Protein AF-0000000069111500 (afdb_homodimer)

Sequence (232 aa):
EAYQETMVQPDNDEEEDDAEKFRVPTDGDIFIAYSTTEGYRSYRHKAVGSIFIYNCASIFEKNYPSTHLEEMMIDVKAVTALDPRWQRTKDKKEIAQMPCSWSTLTKRFYFIAATLEAYQETMVQPDNDEEEDDAEKFRVPTDGDIFIAYSTTEGYRSYRHKAVGSIFIYNCASIFEKNYPSTHLEEMMIDVKAVTALDPRWQRTKDKKEIAQMPCSWSTLTKRFYFIAATL

Radius of gyration: 20.56 Å; Cα contacts (8 Å, |Δi|>4): 362; chains: 2; bounding box: 48×60×50 Å

Structure (mmCIF, N/CA/C/O backbone):
data_AF-0000000069111500-model_v1
#
loop_
_entity.id
_entity.type
_entity.pdbx_description
1 polymer 'Caspase family p10 domain-containing protein'
#
loop_
_atom_site.group_PDB
_atom_site.id
_atom_site.type_symbol
_atom_site.label_atom_id
_atom_site.label_alt_id
_atom_site.label_comp_id
_atom_site.label_asym_id
_atom_site.label_entity_id
_atom_site.label_seq_id
_atom_site.pdbx_PDB_ins_code
_atom_site.Cartn_x
_atom_site.Cartn_y
_atom_site.Cartn_z
_atom_site.occupancy
_atom_site.B_iso_or_equiv
_atom_site.auth_seq_id
_atom_site.auth_comp_id
_atom_site.auth_asym_id
_atom_site.auth_atom_id
_atom_site.pdbx_PDB_model_num
ATOM 1 N N . GLU A 1 1 ? -5.758 17.672 -22.109 1 19.77 1 GLU A N 1
ATOM 2 C CA . GLU A 1 1 ? -6.551 16.656 -21.422 1 19.77 1 GLU A CA 1
ATOM 3 C C . GLU A 1 1 ? -5.898 15.281 -21.531 1 19.77 1 GLU A C 1
ATOM 5 O O . GLU A 1 1 ? -5.742 14.75 -22.625 1 19.77 1 GLU A O 1
ATOM 10 N N . ALA A 1 2 ? -4.883 14.922 -20.781 1 23.16 2 ALA A N 1
ATOM 11 C CA . ALA A 1 2 ? -3.932 13.836 -21 1 23.16 2 ALA A CA 1
ATOM 12 C C . ALA A 1 2 ? -4.629 12.484 -20.953 1 23.16 2 ALA A C 1
ATOM 14 O O . ALA A 1 2 ? -5.246 12.125 -19.953 1 23.16 2 ALA A O 1
ATOM 15 N N . TYR A 1 3 ? -5.387 12.109 -22.031 1 22.3 3 TYR A N 1
ATOM 16 C CA . TYR A 1 3 ? -6.109 10.875 -22.281 1 22.3 3 TYR A CA 1
ATOM 17 C C . TYR A 1 3 ? -5.262 9.656 -21.922 1 22.3 3 TYR A C 1
ATOM 19 O O . TYR A 1 3 ? -4.168 9.477 -22.453 1 22.3 3 TYR A O 1
ATOM 27 N N . GLN A 1 4 ? -5.137 9.391 -20.656 1 25.09 4 GLN A N 1
ATOM 28 C CA . GLN A 1 4 ? -4.363 8.297 -20.078 1 25.09 4 GLN A CA 1
ATOM 29 C C . GLN A 1 4 ? -4.684 6.973 -20.766 1 25.09 4 GLN A C 1
ATOM 31 O O . GLN A 1 4 ? -5.832 6.52 -20.75 1 25.09 4 GLN A O 1
ATOM 36 N N . GLU A 1 5 ? -4.035 6.633 -21.953 1 26.86 5 GLU A N 1
ATOM 37 C CA . GLU A 1 5 ? -4.062 5.441 -22.797 1 26.86 5 GLU A CA 1
ATOM 38 C C . GLU A 1 5 ? -4.055 4.172 -21.953 1 26.86 5 GLU A C 1
ATOM 40 O O . GLU A 1 5 ? -3.207 4.012 -21.078 1 26.86 5 GLU A O 1
ATOM 45 N N . THR A 1 6 ? -5.141 3.658 -21.594 1 28.47 6 THR A N 1
ATOM 46 C CA . THR A 1 6 ? -5.445 2.32 -21.094 1 28.47 6 THR A CA 1
ATOM 47 C C . THR A 1 6 ? -4.66 1.265 -21.875 1 28.47 6 THR A C 1
ATOM 49 O O . THR A 1 6 ? -5.004 0.94 -23 1 28.47 6 THR A O 1
ATOM 52 N N . MET A 1 7 ? -3.277 1.339 -22 1 26.59 7 MET A N 1
ATOM 53 C CA . MET A 1 7 ? -2.525 0.452 -22.891 1 26.59 7 MET A CA 1
ATOM 54 C C . MET A 1 7 ? -2.793 -1.01 -22.547 1 26.59 7 MET A C 1
ATOM 56 O O . MET A 1 7 ? -2.293 -1.52 -21.547 1 26.59 7 MET A O 1
ATOM 60 N N . VAL A 1 8 ? -4.047 -1.443 -22.547 1 32.12 8 VAL A N 1
ATOM 61 C CA . VAL A 1 8 ? -4.203 -2.891 -22.656 1 32.12 8 VAL A CA 1
ATOM 62 C C . VAL A 1 8 ? -3.273 -3.434 -23.734 1 32.12 8 VAL A C 1
ATOM 64 O O . VAL A 1 8 ? -3.396 -3.07 -24.906 1 32.12 8 VAL A O 1
ATOM 67 N N . GLN A 1 9 ? -2.051 -3.502 -23.484 1 32.28 9 GLN A N 1
ATOM 68 C CA . GLN A 1 9 ? -1.265 -4.176 -24.5 1 32.28 9 GLN A CA 1
ATOM 69 C C . GLN A 1 9 ? -1.878 -5.523 -24.875 1 32.28 9 GLN A C 1
ATOM 71 O O . GLN A 1 9 ? -2.23 -6.312 -23.984 1 32.28 9 GLN A O 1
ATOM 76 N N . PRO A 1 10 ? -2.393 -5.652 -26 1 32.44 10 PRO A N 1
ATOM 77 C CA . PRO A 1 10 ? -2.844 -6.922 -26.578 1 32.44 10 PRO A CA 1
ATOM 78 C C . PRO A 1 10 ? -1.878 -8.07 -26.297 1 32.44 10 PRO A C 1
ATOM 80 O O . PRO A 1 10 ? -0.683 -7.844 -26.094 1 32.44 10 PRO A O 1
ATOM 83 N N . ASP A 1 11 ? -2.369 -9.188 -25.828 1 34.31 11 ASP A N 1
ATOM 84 C CA . ASP A 1 11 ? -1.734 -10.5 -25.688 1 34.31 11 ASP A CA 1
ATOM 85 C C . ASP A 1 11 ? -0.863 -10.828 -26.891 1 34.31 11 ASP A C 1
ATOM 87 O O . ASP A 1 11 ? -1.341 -11.414 -27.859 1 34.31 11 ASP A O 1
ATOM 91 N N . ASN A 1 12 ? -0.157 -9.867 -27.531 1 33.5 12 ASN A N 1
ATOM 92 C CA . ASN A 1 12 ? 0.625 -10.445 -28.609 1 33.5 12 ASN A CA 1
ATOM 93 C C . ASN A 1 12 ? 1.527 -11.57 -28.125 1 33.5 12 ASN A C 1
ATOM 95 O O . ASN A 1 12 ? 2.254 -11.406 -27.141 1 33.5 12 ASN A O 1
ATOM 99 N N . ASP A 1 13 ? 1.255 -12.906 -28.438 1 32.03 13 ASP A N 1
ATOM 100 C CA . ASP A 1 13 ? 1.931 -14.195 -28.438 1 32.03 13 ASP A CA 1
ATOM 101 C C . ASP A 1 13 ? 3.389 -14.055 -28.859 1 32.03 13 ASP A C 1
ATOM 103 O O . ASP A 1 13 ? 4.023 -15.039 -29.25 1 32.03 13 ASP A O 1
ATOM 107 N N . GLU A 1 14 ? 3.889 -12.922 -29.281 1 34.06 14 GLU A N 1
ATOM 108 C CA . GLU A 1 14 ? 5.215 -13.148 -29.844 1 34.06 14 GLU A CA 1
ATOM 109 C C . GLU A 1 14 ? 6.168 -13.742 -28.812 1 34.06 14 GLU A C 1
ATOM 111 O O . GLU A 1 14 ? 6.309 -13.203 -27.719 1 34.06 14 GLU A O 1
ATOM 116 N N . GLU A 1 15 ? 6.484 -15.055 -28.875 1 34.38 15 GLU A N 1
ATOM 117 C CA . GLU A 1 15 ? 7.469 -16 -28.375 1 34.38 15 GLU A CA 1
ATOM 118 C C . GLU A 1 15 ? 8.852 -15.375 -28.281 1 34.38 15 GLU A C 1
ATOM 120 O O . GLU A 1 15 ? 9.625 -15.414 -29.25 1 34.38 15 GLU A O 1
ATOM 125 N N . GLU A 1 16 ? 9.086 -14.141 -28.125 1 35.72 16 GLU A N 1
ATOM 126 C CA . GLU A 1 16 ? 10.516 -13.859 -28.141 1 35.72 16 GLU A CA 1
ATOM 127 C C . GLU A 1 16 ? 11.273 -14.773 -27.172 1 35.72 16 GLU A C 1
ATOM 129 O O . GLU A 1 16 ? 10.789 -15.055 -26.078 1 35.72 16 GLU A O 1
ATOM 134 N N . ASP A 1 17 ? 12.109 -15.672 -27.609 1 34.41 17 ASP A N 1
ATOM 135 C CA . ASP A 1 17 ? 13.133 -16.562 -27.078 1 34.41 17 ASP A CA 1
ATOM 136 C C . ASP A 1 17 ? 13.836 -15.938 -25.875 1 34.41 17 ASP A C 1
ATOM 138 O O . ASP A 1 17 ? 15.055 -15.758 -25.891 1 34.41 17 ASP A O 1
ATOM 142 N N . ASP A 1 18 ? 13.562 -14.805 -25.453 1 37.94 18 ASP A N 1
ATOM 143 C CA . ASP A 1 18 ? 14.469 -14.336 -24.406 1 37.94 18 ASP A CA 1
ATOM 144 C C . ASP A 1 18 ? 14.602 -15.367 -23.281 1 37.94 18 ASP A C 1
ATOM 146 O O . ASP A 1 18 ? 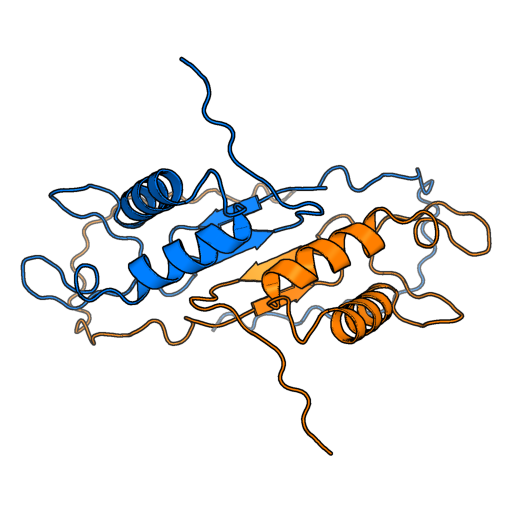13.609 -15.969 -22.875 1 37.94 18 ASP A O 1
ATOM 150 N N . ALA A 1 19 ? 15.719 -16.125 -23.203 1 35.28 19 ALA A N 1
ATOM 151 C CA . ALA A 1 19 ? 16.25 -16.969 -22.125 1 35.28 19 ALA A CA 1
ATOM 152 C C . ALA A 1 19 ? 15.664 -16.562 -20.781 1 35.28 19 ALA A C 1
ATOM 154 O O . ALA A 1 19 ? 15.82 -15.422 -20.328 1 35.28 19 ALA A O 1
ATOM 155 N N . GLU A 1 20 ? 14.594 -17.094 -20.328 1 38.66 20 GLU A N 1
ATOM 156 C CA . GLU A 1 20 ? 13.672 -17.125 -19.203 1 38.66 20 GLU A CA 1
ATOM 157 C C . GLU A 1 20 ? 14.422 -17.234 -17.875 1 38.66 20 GLU A C 1
ATOM 159 O O . GLU A 1 20 ? 14.68 -18.344 -17.391 1 38.66 20 GLU A O 1
ATOM 164 N N . LYS A 1 21 ? 15.711 -16.688 -17.781 1 38.69 21 LYS A N 1
ATOM 165 C CA . LYS A 1 21 ? 16.344 -16.781 -16.484 1 38.69 21 LYS A CA 1
ATOM 166 C C . LYS A 1 21 ? 15.344 -16.531 -15.359 1 38.69 21 LYS A C 1
ATOM 168 O O . LYS A 1 21 ? 14.414 -15.734 -15.516 1 38.69 21 LYS A O 1
ATOM 173 N N . PHE A 1 22 ? 15.133 -17.516 -14.578 1 43.91 22 PHE A N 1
ATOM 174 C CA . PHE A 1 22 ? 14.32 -17.562 -13.367 1 43.91 22 PHE A CA 1
ATOM 175 C C . PHE A 1 22 ? 14.43 -16.266 -12.594 1 43.91 22 PHE A C 1
ATOM 177 O O . PHE A 1 22 ? 15.484 -15.945 -12.031 1 43.91 22 PHE A O 1
ATOM 184 N N . ARG A 1 23 ? 14.266 -14.992 -13.102 1 52.69 23 ARG A N 1
ATOM 185 C CA . ARG A 1 23 ? 14.656 -13.789 -12.375 1 52.69 23 ARG A CA 1
ATOM 186 C C . ARG A 1 23 ? 13.617 -13.438 -11.312 1 52.69 23 ARG A C 1
ATOM 188 O O . ARG A 1 23 ? 12.438 -13.289 -11.609 1 52.69 23 ARG A O 1
ATOM 195 N N . VAL A 1 24 ? 13.797 -14.094 -10.086 1 53.91 24 VAL A N 1
ATOM 196 C CA . VAL A 1 24 ? 13.086 -13.414 -9.008 1 53.91 24 VAL A CA 1
ATOM 197 C C . VAL A 1 24 ? 13.078 -11.914 -9.266 1 53.91 24 VAL A C 1
ATOM 199 O O . VAL A 1 24 ? 14.102 -11.328 -9.617 1 53.91 24 VAL A O 1
ATOM 202 N N . PRO A 1 25 ? 11.875 -11.422 -9.555 1 60.78 25 PRO A N 1
ATOM 203 C CA . PRO A 1 25 ? 11.891 -9.984 -9.812 1 60.78 25 PRO A CA 1
ATOM 204 C C . PRO A 1 25 ? 12.812 -9.227 -8.859 1 60.78 25 PRO A C 1
ATOM 206 O O . PRO A 1 25 ? 12.734 -9.406 -7.641 1 60.78 25 PRO A O 1
ATOM 209 N N . THR A 1 26 ? 14.047 -8.828 -9.211 1 59.16 26 THR A N 1
ATOM 210 C CA . THR A 1 26 ? 14.984 -7.992 -8.469 1 59.16 26 THR A CA 1
ATOM 211 C C . THR A 1 26 ? 14.281 -6.762 -7.906 1 59.16 26 THR A C 1
ATOM 213 O O . THR A 1 26 ? 14.75 -6.16 -6.938 1 59.16 26 THR A O 1
ATOM 216 N N . ASP A 1 27 ? 13.195 -6.492 -8.539 1 65.75 27 ASP A N 1
ATOM 217 C CA . ASP A 1 27 ? 12.453 -5.332 -8.07 1 65.75 27 ASP A CA 1
ATOM 218 C C . ASP A 1 27 ? 11.383 -5.738 -7.062 1 65.75 27 ASP A C 1
ATOM 220 O O . ASP A 1 27 ? 10.328 -5.105 -6.98 1 65.75 27 ASP A O 1
ATOM 224 N N . GLY A 1 28 ? 11.859 -6.816 -6.379 1 74.25 28 GLY A N 1
ATOM 225 C CA . GLY A 1 28 ? 11.047 -7.273 -5.266 1 74.25 28 GLY A CA 1
ATOM 226 C C . GLY A 1 28 ? 11.25 -6.457 -4.004 1 74.25 28 GLY A C 1
ATOM 227 O O . GLY A 1 28 ? 12.234 -5.727 -3.883 1 74.25 28 GLY A O 1
ATOM 228 N N . ASP A 1 29 ? 10.203 -5.961 -3.324 1 92.5 29 ASP A N 1
ATOM 229 C CA . ASP A 1 29 ? 10.133 -5.355 -1.998 1 92.5 29 ASP A CA 1
ATOM 230 C C . ASP A 1 29 ? 10.547 -3.887 -2.041 1 92.5 29 ASP A C 1
ATOM 232 O O . ASP A 1 29 ? 11.422 -3.461 -1.283 1 92.5 29 ASP A O 1
ATOM 236 N N . ILE A 1 30 ? 10.133 -3.158 -2.943 1 95.44 30 ILE A N 1
ATOM 237 C CA . ILE A 1 30 ? 10.281 -1.713 -3.074 1 95.44 30 ILE A CA 1
ATOM 238 C C . ILE A 1 30 ? 9.031 -1.018 -2.545 1 95.44 30 ILE A C 1
ATOM 240 O O . ILE A 1 30 ? 7.91 -1.459 -2.809 1 95.44 30 ILE A O 1
ATOM 244 N N . PHE A 1 31 ? 9.32 -0.045 -1.76 1 97.06 31 PHE A N 1
ATOM 245 C CA . PHE A 1 31 ? 8.25 0.843 -1.308 1 97.06 31 PHE A CA 1
ATOM 246 C C . PHE A 1 31 ? 8.609 2.299 -1.575 1 97.06 31 PHE A C 1
ATOM 248 O O . PHE A 1 31 ? 9.656 2.781 -1.124 1 97.06 31 PHE A O 1
ATOM 255 N N . ILE A 1 32 ? 7.77 3.014 -2.391 1 97.56 32 ILE A N 1
ATOM 256 C CA . ILE A 1 32 ? 7.969 4.422 -2.711 1 97.56 32 ILE A CA 1
ATOM 257 C C . ILE A 1 32 ? 6.801 5.246 -2.178 1 97.56 32 ILE A C 1
ATOM 259 O O . ILE A 1 32 ? 5.637 4.918 -2.428 1 97.56 32 ILE A O 1
ATOM 263 N N . ALA A 1 33 ? 7.129 6.199 -1.406 1 98.31 33 ALA A N 1
ATOM 264 C CA . ALA A 1 33 ? 6.113 7.125 -0.913 1 98.31 33 ALA A CA 1
ATOM 265 C C . ALA A 1 33 ? 6.281 8.508 -1.535 1 98.31 33 ALA A C 1
ATOM 267 O O . ALA A 1 33 ? 7.398 9.023 -1.618 1 98.31 33 ALA A O 1
ATOM 268 N N . TYR A 1 34 ? 5.18 9.109 -1.992 1 96.75 34 TYR A N 1
ATOM 269 C CA . TYR A 1 34 ? 5.133 10.469 -2.51 1 96.75 34 TYR A CA 1
ATOM 270 C C . TYR A 1 34 ? 4.383 11.391 -1.558 1 96.75 34 TYR A C 1
ATOM 272 O O . TYR A 1 34 ? 3.348 11.016 -1.002 1 96.75 34 TYR A O 1
ATOM 280 N N . SER A 1 35 ? 4.957 12.508 -1.488 1 97.5 35 SER A N 1
ATOM 281 C CA . SER A 1 35 ? 4.359 13.453 -0.549 1 97.5 35 SER A CA 1
ATOM 282 C C . SER A 1 35 ? 2.965 13.875 -0.999 1 97.5 35 SER A C 1
ATOM 284 O O . SER A 1 35 ? 2.152 14.32 -0.185 1 97.5 35 SER A O 1
ATOM 286 N N . THR A 1 36 ? 2.766 13.852 -2.312 1 95.56 36 THR A N 1
ATOM 287 C CA . THR A 1 36 ? 1.425 14.125 -2.814 1 95.56 36 THR A CA 1
ATOM 288 C C . THR A 1 36 ? 1.211 13.453 -4.172 1 95.56 36 THR A C 1
ATOM 290 O O . THR A 1 36 ? 2.174 13.102 -4.855 1 95.56 36 THR A O 1
ATOM 293 N N . THR A 1 37 ? -0.054 13.242 -4.453 1 93.56 37 THR A N 1
ATOM 294 C CA . THR A 1 37 ? -0.434 12.711 -5.754 1 93.56 37 THR A CA 1
ATOM 295 C C . THR A 1 37 ? -0.648 13.836 -6.762 1 93.56 37 THR A C 1
ATOM 297 O O . THR A 1 37 ? -0.723 15.008 -6.383 1 93.56 37 THR A O 1
ATOM 300 N N . GLU A 1 38 ? -0.615 13.477 -8.062 1 88.62 38 GLU A N 1
ATOM 301 C CA . GLU A 1 38 ? -0.855 14.453 -9.109 1 88.62 38 GLU A CA 1
ATOM 302 C C . GLU A 1 38 ? -2.143 15.234 -8.859 1 88.62 38 GLU A C 1
ATOM 304 O O . GLU A 1 38 ? -3.154 14.656 -8.453 1 88.62 38 GLU A O 1
ATOM 309 N N . GLY A 1 39 ? -2.174 16.5 -9.109 1 87.38 39 GLY A N 1
ATOM 310 C CA . GLY A 1 39 ? -3.346 17.344 -8.914 1 87.38 39 GLY A CA 1
ATOM 311 C C . GLY A 1 39 ? -3.35 18.062 -7.586 1 87.38 39 GLY A C 1
ATOM 312 O O . GLY A 1 39 ? -4.184 18.953 -7.352 1 87.38 39 GLY A O 1
ATOM 313 N N . TYR A 1 40 ? -2.445 17.672 -6.742 1 90.44 40 TYR A N 1
ATOM 314 C CA . TYR A 1 40 ? -2.311 18.312 -5.438 1 90.44 40 TYR A CA 1
ATOM 315 C C . TYR A 1 4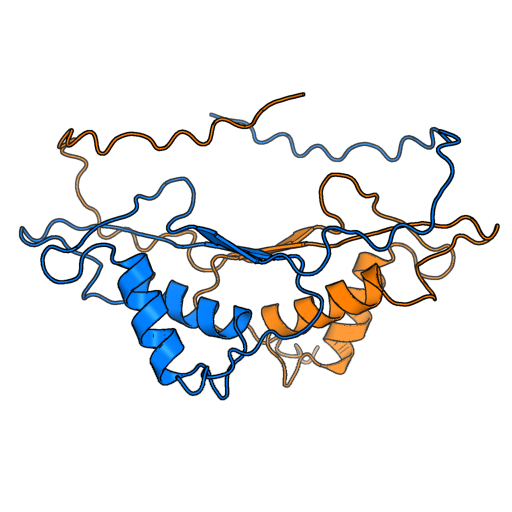0 ? -0.901 18.859 -5.242 1 90.44 40 TYR A C 1
ATOM 317 O O . TYR A 1 40 ? -0.023 18.641 -6.082 1 90.44 40 TYR A O 1
ATOM 325 N N . ARG A 1 41 ? -0.76 19.594 -4.16 1 90.19 41 ARG A N 1
ATOM 326 C CA . ARG A 1 41 ? 0.539 20.172 -3.838 1 90.19 41 ARG A CA 1
ATOM 327 C C . ARG A 1 41 ? 1.061 19.641 -2.508 1 90.19 41 ARG A C 1
ATOM 329 O O . ARG A 1 41 ? 0.277 19.25 -1.64 1 90.19 41 ARG A O 1
ATOM 336 N N . SER A 1 42 ? 2.385 19.594 -2.514 1 93.75 42 SER A N 1
ATOM 337 C CA . SER A 1 42 ? 3.041 19.359 -1.233 1 93.75 42 SER A CA 1
ATOM 338 C C . SER A 1 42 ? 3.275 20.656 -0.474 1 93.75 42 SER A C 1
ATOM 340 O O . SER A 1 42 ? 3.648 21.672 -1.068 1 93.75 42 SER A O 1
ATOM 342 N N . TYR A 1 43 ? 3.092 20.641 0.826 1 93.69 43 TYR A N 1
ATOM 343 C CA . TYR A 1 43 ? 3.166 21.891 1.592 1 93.69 43 TYR A CA 1
ATOM 344 C C . TYR A 1 43 ? 4.191 21.781 2.711 1 93.69 43 TYR A C 1
ATOM 346 O O . TYR A 1 43 ? 4.469 20.672 3.201 1 93.69 43 TYR A O 1
ATOM 354 N N . ARG A 1 44 ? 4.746 22.891 3.049 1 92.81 44 ARG A N 1
ATOM 355 C CA . ARG A 1 44 ? 5.57 23.062 4.242 1 92.81 44 ARG A CA 1
ATOM 356 C C . ARG A 1 44 ? 4.852 23.906 5.285 1 92.81 44 ARG A C 1
ATOM 358 O O . ARG A 1 44 ? 4.059 24.781 4.938 1 92.81 44 ARG A O 1
ATOM 365 N N . HIS A 1 45 ? 5.121 23.609 6.484 1 89.81 45 HIS A N 1
ATOM 366 C CA . HIS A 1 45 ? 4.645 24.375 7.629 1 89.81 45 HIS A CA 1
ATOM 367 C C . HIS A 1 45 ? 5.797 25.062 8.344 1 89.81 45 HIS A C 1
ATOM 369 O O . HIS A 1 45 ? 6.867 24.484 8.516 1 89.81 45 HIS A O 1
ATOM 375 N N . LYS A 1 46 ? 5.547 26.328 8.664 1 88 46 LYS A N 1
ATOM 376 C CA . LYS A 1 46 ? 6.602 27.156 9.25 1 88 46 LYS A CA 1
ATOM 377 C C . LYS A 1 46 ? 7.227 26.469 10.461 1 88 46 LYS A C 1
ATOM 379 O O . LYS A 1 46 ? 8.445 26.484 10.625 1 88 46 LYS A O 1
ATOM 384 N N . ALA A 1 47 ? 6.457 25.828 11.258 1 90.5 47 ALA A N 1
ATOM 385 C CA . ALA A 1 47 ? 6.91 25.281 12.539 1 90.5 47 ALA A CA 1
ATOM 386 C C . ALA A 1 47 ? 7.566 23.922 12.352 1 90.5 47 ALA A C 1
ATOM 388 O O . ALA A 1 47 ? 8.484 23.562 13.094 1 90.5 47 ALA A O 1
ATOM 389 N N . VAL A 1 48 ? 7.098 23.188 11.359 1 93.69 48 VAL A N 1
ATOM 390 C CA . VAL A 1 48 ? 7.527 21.781 11.375 1 93.69 48 VAL A CA 1
ATOM 391 C C . VAL A 1 48 ? 8.242 21.453 10.062 1 93.69 48 VAL A C 1
ATOM 393 O O . VAL A 1 48 ? 8.789 20.359 9.914 1 93.69 48 VAL A O 1
ATOM 396 N N . GLY A 1 49 ? 8.211 22.359 9.125 1 94.69 49 GLY A N 1
ATOM 397 C CA . GLY A 1 49 ? 8.789 22.078 7.824 1 94.69 49 GLY A CA 1
ATOM 398 C C . GLY A 1 49 ? 7.836 21.344 6.898 1 94.69 49 GLY A C 1
ATOM 399 O O . GLY A 1 49 ? 6.699 21.781 6.699 1 94.69 49 GLY A O 1
ATOM 400 N N . SER A 1 50 ? 8.367 20.297 6.227 1 96.81 50 SER A N 1
ATOM 401 C CA . SER A 1 50 ? 7.512 19.5 5.359 1 96.81 50 SER A CA 1
ATOM 402 C C . SER A 1 50 ? 6.43 18.781 6.164 1 96.81 50 SER A C 1
ATOM 404 O O . SER A 1 50 ? 6.738 17.969 7.047 1 96.81 50 SER A O 1
ATOM 406 N N . ILE A 1 51 ? 5.207 19.031 5.84 1 97.12 51 ILE A N 1
ATOM 407 C CA . ILE A 1 51 ? 4.078 18.438 6.551 1 97.12 51 ILE A CA 1
ATOM 408 C C . ILE A 1 51 ? 4.129 16.922 6.426 1 97.12 51 ILE A C 1
ATOM 410 O O . ILE A 1 51 ? 3.92 16.203 7.406 1 97.12 51 ILE A O 1
ATOM 414 N N . PHE A 1 52 ? 4.457 16.469 5.246 1 98.19 52 PHE A N 1
ATOM 415 C CA . PHE A 1 52 ? 4.5 15.031 4.984 1 98.19 52 PHE A CA 1
ATOM 416 C C . PHE A 1 52 ? 5.586 14.359 5.816 1 98.19 52 PHE A C 1
ATOM 418 O O . PHE A 1 52 ? 5.328 13.375 6.508 1 98.19 52 PHE A O 1
ATOM 425 N N . ILE A 1 53 ? 6.77 14.812 5.793 1 98.62 53 ILE A N 1
ATOM 426 C CA . ILE A 1 53 ? 7.895 14.219 6.512 1 98.62 53 ILE A CA 1
ATOM 427 C C . ILE A 1 53 ? 7.637 14.281 8.016 1 98.62 53 ILE A C 1
ATOM 429 O O . ILE A 1 53 ? 7.922 13.328 8.742 1 98.62 53 ILE A O 1
ATOM 433 N N . TYR A 1 54 ? 7.133 15.438 8.453 1 98.12 54 TYR A N 1
ATOM 434 C CA . TYR A 1 54 ? 6.793 15.57 9.867 1 98.12 54 TYR A CA 1
ATOM 435 C C . TYR A 1 54 ? 5.836 14.469 10.305 1 98.12 54 TYR A C 1
ATOM 437 O O . TYR A 1 54 ? 6.055 13.82 11.328 1 98.12 54 TYR A O 1
ATOM 445 N N . ASN A 1 55 ? 4.762 14.273 9.539 1 98.5 55 ASN A N 1
ATOM 446 C CA . ASN A 1 55 ? 3.775 13.258 9.891 1 98.5 55 ASN A CA 1
ATOM 447 C C . ASN A 1 55 ? 4.352 11.852 9.773 1 98.5 55 ASN A C 1
ATOM 449 O O . ASN A 1 55 ? 4.012 10.969 10.57 1 98.5 55 ASN A O 1
ATOM 453 N N . CYS A 1 56 ? 5.211 11.547 8.805 1 98.5 56 CYS A N 1
ATOM 454 C CA . CYS A 1 56 ? 5.914 10.266 8.75 1 98.5 56 CYS A CA 1
ATOM 455 C C . CYS A 1 56 ? 6.68 10.008 10.039 1 98.5 56 CYS A C 1
ATOM 457 O O . CYS A 1 56 ? 6.477 8.977 10.688 1 98.5 56 CYS A O 1
ATOM 459 N N . ALA A 1 57 ? 7.504 11 10.398 1 97.81 57 ALA A N 1
ATOM 460 C CA . ALA A 1 57 ? 8.336 10.828 11.594 1 97.81 57 ALA A CA 1
ATOM 461 C C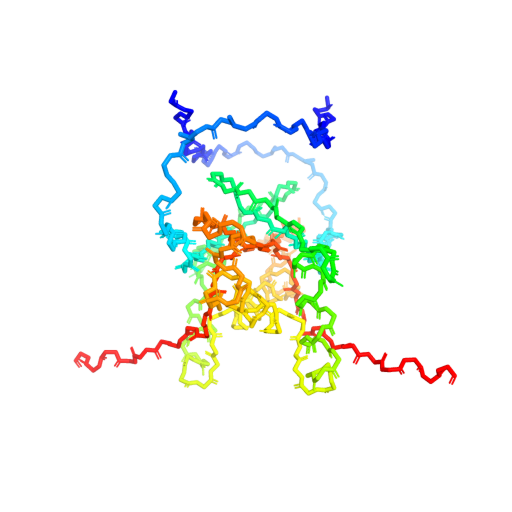 . ALA A 1 57 ? 7.473 10.625 12.836 1 97.81 57 ALA A C 1
ATOM 463 O O . ALA A 1 57 ? 7.75 9.742 13.648 1 97.81 57 ALA A O 1
ATOM 464 N N . SER A 1 58 ? 6.453 11.391 13 1 97.94 58 SER A N 1
ATOM 465 C CA . SER A 1 58 ? 5.582 11.328 14.172 1 97.94 58 SER A CA 1
ATOM 466 C C . SER A 1 58 ? 4.887 9.977 14.273 1 97.94 58 SER A C 1
ATOM 468 O O . SER A 1 58 ? 4.875 9.352 15.336 1 97.94 58 SER A O 1
ATOM 470 N N . ILE A 1 59 ? 4.367 9.492 13.188 1 98.19 59 ILE A N 1
ATOM 471 C CA . ILE A 1 59 ? 3.621 8.234 13.188 1 98.19 59 ILE A CA 1
ATOM 472 C C . ILE A 1 59 ? 4.586 7.062 13.344 1 98.19 59 ILE A C 1
ATOM 474 O O . ILE A 1 59 ? 4.301 6.113 14.078 1 98.19 59 ILE A O 1
ATOM 478 N N . PHE A 1 60 ? 5.711 7.082 12.648 1 97 60 PHE A N 1
ATOM 479 C CA . PHE A 1 60 ? 6.688 6.004 12.766 1 97 60 PHE A CA 1
ATOM 480 C C . PHE A 1 60 ? 7.191 5.887 14.203 1 97 60 PHE A C 1
ATOM 482 O O . PHE A 1 60 ? 7.309 4.781 14.734 1 97 60 PHE A O 1
ATOM 489 N N . GLU A 1 61 ? 7.477 7.012 14.82 1 96 61 GLU A N 1
ATOM 490 C CA . GLU A 1 61 ? 7.98 7.004 16.188 1 96 61 GLU A CA 1
ATOM 491 C C . GLU A 1 61 ? 6.988 6.344 17.141 1 96 61 GLU A C 1
ATOM 493 O O . GLU A 1 61 ? 7.383 5.586 18.031 1 96 61 GLU A O 1
ATOM 498 N N . LYS A 1 62 ? 5.805 6.59 16.891 1 96.19 62 LYS A N 1
ATOM 499 C CA . LYS A 1 62 ? 4.762 6.125 17.797 1 96.19 62 LYS A CA 1
ATOM 500 C C . LYS A 1 62 ? 4.438 4.656 17.547 1 96.19 62 LYS A C 1
ATOM 502 O O . LYS A 1 62 ? 4.113 3.924 18.484 1 96.19 62 LYS A O 1
ATOM 507 N N . ASN A 1 63 ? 4.562 4.172 16.328 1 95.88 63 ASN A N 1
ATOM 508 C CA . ASN A 1 63 ? 3.902 2.914 15.992 1 95.88 63 ASN A CA 1
ATOM 509 C C . ASN A 1 63 ? 4.898 1.882 15.469 1 95.88 63 ASN A C 1
ATOM 511 O O . ASN A 1 63 ? 4.543 0.716 15.273 1 95.88 63 ASN A O 1
ATOM 515 N N . TYR A 1 64 ? 6.168 2.127 15.273 1 90 64 TYR A N 1
ATOM 516 C CA . TYR A 1 64 ? 7.113 1.35 14.477 1 90 64 TYR A CA 1
ATOM 517 C C . TYR A 1 64 ? 7.309 -0.041 15.07 1 90 64 TYR A C 1
ATOM 519 O O . TYR A 1 64 ? 7.578 -1 14.344 1 90 64 TYR A O 1
ATOM 527 N N . PRO A 1 65 ? 7.176 -0.213 16.359 1 87.38 65 PRO A N 1
ATOM 528 C CA . PRO A 1 65 ? 7.461 -1.551 16.875 1 87.38 65 PRO A CA 1
ATOM 529 C C . PRO A 1 65 ? 6.348 -2.553 16.578 1 87.38 65 PRO A C 1
ATOM 531 O O . PRO A 1 65 ? 6.605 -3.756 16.484 1 87.38 65 PRO A O 1
ATOM 534 N N . SER A 1 66 ? 5.188 -2.115 16.391 1 93.62 66 SER A N 1
ATOM 535 C CA . SER A 1 66 ? 4.066 -3.049 16.359 1 93.62 66 SER A CA 1
ATOM 536 C C . SER A 1 66 ? 3.35 -3.008 15.016 1 93.62 66 SER A C 1
ATOM 538 O O . SER A 1 66 ? 2.527 -3.879 14.711 1 93.62 66 SER A O 1
ATOM 540 N N . THR A 1 67 ? 3.611 -2.041 14.234 1 96.06 67 THR A N 1
ATOM 541 C CA . THR A 1 67 ? 2.889 -1.84 12.977 1 96.06 67 THR A CA 1
ATOM 542 C C . THR A 1 67 ? 3.852 -1.806 11.797 1 96.06 67 THR A C 1
ATOM 544 O O . THR A 1 67 ? 4.887 -1.142 11.852 1 96.06 67 THR A O 1
ATOM 547 N N . HIS A 1 68 ? 3.535 -2.582 10.742 1 96.62 68 HIS A N 1
ATOM 548 C CA . HIS A 1 68 ? 4.438 -2.602 9.594 1 96.62 68 HIS A CA 1
ATOM 549 C C . HIS A 1 68 ? 4.285 -1.341 8.75 1 96.62 68 HIS A C 1
ATOM 551 O O . HIS A 1 68 ? 3.271 -0.642 8.852 1 96.62 68 HIS A O 1
ATOM 557 N N . LEU A 1 69 ? 5.215 -1.086 7.867 1 97.81 69 LEU A N 1
ATOM 558 C CA . LEU A 1 69 ? 5.422 0.161 7.141 1 97.81 69 LEU A CA 1
ATOM 559 C C . LEU A 1 69 ? 4.172 0.544 6.352 1 97.81 69 LEU A C 1
ATOM 561 O O . LEU A 1 69 ? 3.67 1.664 6.48 1 97.81 69 LEU A O 1
ATOM 565 N N . GLU A 1 70 ? 3.695 -0.386 5.477 1 98 70 GLU A N 1
ATOM 566 C CA . GLU A 1 70 ? 2.582 -0.052 4.594 1 98 70 GLU A CA 1
ATOM 567 C C . GLU A 1 70 ? 1.341 0.338 5.391 1 98 70 GLU A C 1
ATOM 569 O O . GLU A 1 70 ? 0.592 1.23 4.988 1 98 70 GLU A O 1
ATOM 574 N N . GLU A 1 71 ? 1.175 -0.333 6.457 1 97.94 71 GLU A N 1
ATOM 575 C CA . GLU A 1 71 ? 0.039 0.015 7.305 1 97.94 71 GLU A CA 1
ATOM 576 C C . GLU A 1 71 ? 0.236 1.381 7.957 1 97.94 71 GLU A C 1
ATOM 578 O O . GLU A 1 71 ? -0.7 2.178 8.031 1 97.94 71 GLU A O 1
ATOM 583 N N . MET A 1 72 ? 1.407 1.679 8.445 1 98.44 72 MET A N 1
ATOM 584 C CA . MET A 1 72 ? 1.668 2.996 9.016 1 98.44 72 MET A CA 1
ATOM 585 C C . MET A 1 72 ? 1.442 4.094 7.98 1 98.44 72 MET A C 1
ATOM 587 O O . MET A 1 72 ? 1.011 5.195 8.32 1 98.44 72 MET A O 1
ATOM 591 N N . MET A 1 73 ? 1.721 3.764 6.77 1 98.62 73 MET A N 1
ATOM 592 C CA . MET A 1 73 ? 1.582 4.766 5.719 1 98.62 73 MET A CA 1
ATOM 593 C C . MET A 1 73 ? 0.115 5.117 5.492 1 98.62 73 MET A C 1
ATOM 595 O O . MET A 1 73 ? -0.201 6.215 5.031 1 98.62 73 MET A O 1
ATOM 599 N N . ILE A 1 74 ? -0.817 4.191 5.75 1 98.44 74 ILE A N 1
ATOM 600 C CA . ILE A 1 74 ? -2.234 4.535 5.715 1 98.44 74 ILE A CA 1
ATOM 601 C C . ILE A 1 74 ? -2.516 5.664 6.703 1 98.44 74 ILE A C 1
ATOM 603 O O . ILE A 1 74 ? -3.201 6.633 6.371 1 98.44 74 ILE A O 1
ATOM 607 N N . ASP A 1 75 ? -1.931 5.594 7.867 1 98.38 75 ASP A N 1
ATOM 608 C CA . ASP A 1 75 ? -2.117 6.617 8.891 1 98.38 75 ASP A CA 1
ATOM 609 C C . ASP A 1 75 ? -1.461 7.934 8.484 1 98.38 75 ASP A C 1
ATOM 611 O O . ASP A 1 75 ? -2.008 9.008 8.727 1 98.38 75 ASP A O 1
ATOM 615 N N . VAL A 1 76 ? -0.295 7.848 7.922 1 98.62 76 VAL A N 1
ATOM 616 C CA . VAL A 1 76 ? 0.392 9.047 7.453 1 98.62 76 VAL A CA 1
ATOM 617 C C . VAL A 1 76 ? -0.469 9.766 6.418 1 98.62 76 VAL A C 1
ATOM 619 O O . VAL A 1 76 ? -0.65 10.984 6.484 1 98.62 76 VAL A O 1
ATOM 622 N N . LYS A 1 77 ? -1.003 8.984 5.445 1 98.06 77 LYS A N 1
ATOM 623 C CA . LYS A 1 77 ? -1.865 9.57 4.422 1 98.06 77 LYS A CA 1
ATOM 624 C C . LYS A 1 77 ? -3.104 10.203 5.047 1 98.06 77 LYS A C 1
ATOM 626 O O . LYS A 1 77 ? -3.498 11.312 4.668 1 98.06 77 LYS A O 1
ATOM 631 N N . ALA A 1 78 ? -3.664 9.578 6.027 1 97.62 78 ALA A N 1
ATOM 632 C CA . ALA A 1 78 ? -4.875 10.055 6.688 1 97.62 78 ALA A CA 1
ATOM 633 C C . ALA A 1 78 ? -4.629 11.391 7.387 1 97.62 78 ALA A C 1
ATOM 635 O O . ALA A 1 78 ? -5.348 12.367 7.152 1 97.62 78 ALA A O 1
ATOM 636 N N . VAL A 1 79 ? -3.625 11.438 8.211 1 97.56 79 VAL A N 1
ATOM 637 C CA . VAL A 1 79 ? -3.383 12.641 9.008 1 97.56 79 VAL A CA 1
ATOM 638 C C . VAL A 1 79 ? -2.988 13.797 8.086 1 97.56 79 VAL A C 1
ATOM 640 O O . VAL A 1 79 ? -3.449 14.922 8.266 1 97.56 79 VAL A O 1
ATOM 643 N N . THR A 1 80 ? -2.158 13.523 7.086 1 97.12 80 THR A N 1
ATOM 644 C CA . THR A 1 80 ? -1.695 14.57 6.184 1 97.12 80 THR A CA 1
ATOM 645 C C . THR A 1 80 ? -2.855 15.133 5.363 1 97.12 80 THR A C 1
ATOM 647 O O . THR A 1 80 ? -2.947 16.344 5.156 1 97.12 80 THR A O 1
ATOM 650 N N . ALA A 1 81 ? -3.732 14.281 4.969 1 96.25 81 ALA A N 1
ATOM 651 C CA . ALA A 1 81 ? -4.793 14.672 4.047 1 96.25 81 ALA A CA 1
ATOM 652 C C . ALA A 1 81 ? -6.004 15.219 4.797 1 96.25 81 ALA A C 1
ATOM 654 O O . ALA A 1 81 ? -6.715 16.094 4.289 1 96.25 81 ALA A O 1
ATOM 655 N N . LEU A 1 82 ? -6.199 14.695 6.016 1 95.12 82 LEU A N 1
ATOM 656 C CA . LEU A 1 82 ? -7.531 14.906 6.566 1 95.12 82 LEU A CA 1
ATOM 657 C C . LEU A 1 82 ? -7.469 15.727 7.852 1 95.12 82 LEU A C 1
ATOM 659 O O . LEU A 1 82 ? -8.484 16.266 8.305 1 95.12 82 LEU A O 1
ATOM 663 N N . ASP A 1 83 ? -6.379 15.734 8.508 1 95.38 83 ASP A N 1
ATOM 664 C CA . ASP A 1 83 ? -6.285 16.484 9.758 1 95.38 83 ASP A CA 1
ATOM 665 C C . ASP A 1 83 ? -6.453 17.984 9.508 1 95.38 83 ASP A C 1
ATOM 667 O O . ASP A 1 83 ? -5.719 18.578 8.719 1 95.38 83 ASP A O 1
ATOM 671 N N . PRO A 1 84 ? -7.422 18.641 10.164 1 92.75 84 PRO A N 1
ATOM 672 C CA . PRO A 1 84 ? -7.668 20.078 9.969 1 92.75 84 PRO A CA 1
ATOM 673 C C . PRO A 1 84 ? -6.426 20.922 10.227 1 92.75 84 PRO A C 1
ATOM 675 O O . PRO A 1 84 ? -6.297 22.016 9.664 1 92.75 84 PRO A O 1
ATOM 678 N N . ARG A 1 85 ? -5.516 20.453 11.023 1 91.94 85 ARG A N 1
ATOM 679 C CA . ARG A 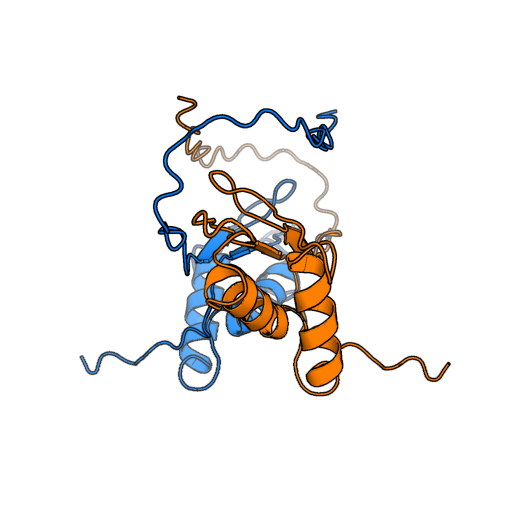1 85 ? -4.289 21.172 11.328 1 91.94 85 ARG A CA 1
ATOM 680 C C . ARG A 1 85 ? -3.486 21.453 10.062 1 91.94 85 ARG A C 1
ATOM 682 O O . ARG A 1 85 ? -2.688 22.391 10.023 1 91.94 85 ARG A O 1
ATOM 689 N N . TRP A 1 86 ? -3.719 20.547 9.055 1 93.44 86 TRP A N 1
ATOM 690 C CA . TRP A 1 86 ? -2.885 20.625 7.863 1 93.44 86 TRP A CA 1
ATOM 691 C C . TRP A 1 86 ? -3.697 21.109 6.668 1 93.44 86 TRP A C 1
ATOM 693 O O . TRP A 1 86 ? -3.256 21 5.523 1 93.44 86 TRP A O 1
ATOM 703 N N . GLN A 1 87 ? -4.828 21.641 6.879 1 89.62 87 GLN A N 1
ATOM 704 C CA . GLN A 1 87 ? -5.723 21.953 5.766 1 89.62 87 GLN A CA 1
ATOM 705 C C . GLN A 1 87 ? -5.812 23.453 5.539 1 89.62 87 GLN A C 1
ATOM 707 O O . GLN A 1 87 ? -6.645 23.922 4.758 1 89.62 87 GLN A O 1
ATOM 712 N N . ARG A 1 88 ? -5.055 24.219 6.254 1 85.62 88 ARG A N 1
ATOM 713 C CA . ARG A 1 88 ? -5.055 25.672 6.086 1 85.62 88 ARG A CA 1
ATOM 714 C C . ARG A 1 88 ? -3.66 26.25 6.316 1 85.62 88 ARG A C 1
ATOM 716 O O . ARG A 1 88 ? -2.9 25.734 7.145 1 85.62 88 ARG A O 1
ATOM 723 N N . THR A 1 89 ? -3.422 27.359 5.527 1 80.88 89 THR A N 1
ATOM 724 C CA . THR A 1 89 ? -2.217 28.125 5.809 1 80.88 89 THR A CA 1
ATOM 725 C C . THR A 1 89 ? -2.432 29.047 7.004 1 80.88 89 THR A C 1
ATOM 727 O O . THR A 1 89 ? -3.531 29.109 7.559 1 80.88 89 THR A O 1
ATOM 730 N N . LYS A 1 90 ? -1.334 29.703 7.34 1 78.69 90 LYS A N 1
ATOM 731 C CA . LYS A 1 90 ? -1.401 30.672 8.438 1 78.69 90 LYS A CA 1
ATOM 732 C C . LYS A 1 90 ? -2.436 31.75 8.148 1 78.69 90 LYS A C 1
ATOM 734 O O . LYS A 1 90 ? -3.117 32.219 9.062 1 78.69 90 LYS A O 1
ATOM 739 N N . ASP A 1 91 ? -2.578 32.156 6.922 1 82.94 91 ASP A N 1
ATOM 740 C CA . ASP A 1 91 ? -3.514 33.188 6.504 1 82.94 91 ASP A CA 1
ATOM 741 C C . ASP A 1 91 ? -4.902 32.594 6.246 1 82.94 91 ASP A C 1
ATOM 743 O O . ASP A 1 91 ? -5.73 33.219 5.582 1 82.94 91 ASP A O 1
ATOM 747 N N . LYS A 1 92 ? -5.094 31.344 6.629 1 82.25 92 LYS A N 1
ATOM 748 C CA . LYS A 1 92 ? -6.383 30.656 6.617 1 82.25 92 LYS A CA 1
ATOM 749 C C . LYS A 1 92 ? -6.805 30.312 5.191 1 82.25 92 LYS A C 1
ATOM 751 O O . LYS A 1 92 ? -8 30.234 4.895 1 82.25 92 LYS A O 1
ATOM 756 N N . LYS A 1 93 ? -5.836 30.281 4.328 1 84.56 93 LYS A N 1
ATOM 757 C CA . LYS A 1 93 ? -6.129 29.781 2.994 1 84.56 93 LYS A CA 1
ATOM 758 C C . LYS A 1 93 ? -6.227 28.25 2.994 1 84.56 93 LYS A C 1
ATOM 760 O O . LYS A 1 93 ? -5.363 27.578 3.553 1 84.56 93 LYS A O 1
ATOM 765 N N . GLU A 1 94 ? -7.266 27.812 2.395 1 86.94 94 GLU A N 1
ATOM 766 C CA . GLU A 1 94 ? -7.465 26.359 2.34 1 86.94 94 GLU A CA 1
ATOM 767 C C . GLU A 1 94 ? -6.438 25.703 1.427 1 86.94 94 GLU A C 1
ATOM 769 O O . GLU A 1 94 ? -6.145 26.203 0.341 1 86.94 94 GLU A O 1
ATOM 774 N N . ILE A 1 95 ? -5.855 24.594 1.932 1 88.06 95 ILE A N 1
ATOM 775 C CA . ILE A 1 95 ? -4.898 23.844 1.138 1 88.06 95 ILE A CA 1
ATOM 776 C C . ILE A 1 95 ? -5.242 22.344 1.204 1 88.06 95 ILE A C 1
ATOM 778 O O . ILE A 1 95 ? -5.973 21.922 2.098 1 88.06 95 ILE A O 1
ATOM 782 N N . ALA A 1 96 ? -4.762 21.578 0.151 1 90.88 96 ALA A N 1
ATOM 783 C CA . ALA A 1 96 ? -5.012 20.141 0.076 1 90.88 96 ALA A CA 1
ATOM 784 C C . ALA A 1 96 ? -3.752 19.391 -0.349 1 90.88 96 ALA A C 1
ATOM 786 O O . ALA A 1 96 ? -3.074 19.797 -1.299 1 90.88 96 ALA A O 1
ATOM 787 N N . GLN A 1 97 ? -3.465 18.391 0.439 1 94.31 97 GLN A N 1
ATOM 788 C CA . GLN A 1 97 ? -2.363 17.484 0.141 1 94.31 97 GLN A CA 1
ATOM 789 C C . GLN A 1 97 ? -2.803 16.031 0.27 1 94.31 97 GLN A C 1
ATOM 791 O O . GLN A 1 97 ? -3.453 15.656 1.248 1 94.31 97 GLN A O 1
ATOM 796 N N . MET A 1 98 ? -2.459 15.188 -0.766 1 96.69 98 MET A N 1
ATOM 797 C CA . MET A 1 98 ? -2.818 13.766 -0.746 1 96.69 98 MET A CA 1
ATOM 798 C C . MET A 1 98 ? -1.605 12.898 -1.045 1 96.69 98 MET A C 1
ATOM 800 O O . MET A 1 98 ? -1.337 12.57 -2.203 1 96.69 98 MET A O 1
ATOM 804 N N . PRO A 1 99 ? -0.969 12.445 0.044 1 97.62 99 PRO A N 1
ATOM 805 C CA . PRO A 1 99 ? 0.151 11.539 -0.214 1 97.62 99 PRO A CA 1
ATOM 806 C C . PRO A 1 99 ? -0.289 10.227 -0.866 1 97.62 99 PRO A C 1
ATOM 808 O O . PRO A 1 99 ? -1.472 9.883 -0.823 1 97.62 99 PRO A O 1
ATOM 811 N N . CYS A 1 100 ? 0.667 9.594 -1.487 1 97.5 100 CYS A N 1
ATOM 812 C CA . CYS A 1 100 ? 0.415 8.289 -2.098 1 97.5 100 CYS A CA 1
ATOM 813 C C . CYS A 1 100 ? 1.651 7.402 -2.021 1 97.5 100 CYS A C 1
ATOM 815 O O . CYS A 1 100 ? 2.736 7.871 -1.671 1 97.5 100 CYS A O 1
ATOM 817 N N . SER A 1 101 ? 1.418 6.105 -2.236 1 97.81 101 SER A N 1
ATOM 818 C CA . SER A 1 101 ? 2.541 5.176 -2.189 1 97.81 101 SER A CA 1
ATOM 819 C C . SER A 1 101 ? 2.426 4.117 -3.281 1 97.81 101 SER A C 1
ATOM 821 O O . SER A 1 101 ? 1.32 3.764 -3.697 1 97.81 101 SER A O 1
ATOM 823 N N . TRP A 1 102 ? 3.564 3.713 -3.779 1 97 102 TRP A N 1
ATOM 824 C CA . TRP A 1 102 ? 3.746 2.576 -4.676 1 97 102 TRP A CA 1
ATOM 825 C C . TRP A 1 102 ? 4.512 1.454 -3.984 1 97 102 TRP A C 1
ATOM 827 O O . TRP A 1 102 ? 5.492 1.706 -3.279 1 97 102 TRP A O 1
ATOM 837 N N . SER A 1 103 ? 3.988 0.187 -4.246 1 97.56 103 SER A N 1
ATOM 838 C CA . SER A 1 103 ? 4.586 -0.89 -3.461 1 97.56 103 SER A CA 1
ATOM 839 C C . SER A 1 103 ? 4.68 -2.178 -4.273 1 97.56 103 SER A C 1
ATOM 841 O O . SER A 1 103 ? 3.725 -2.559 -4.953 1 97.56 103 SER A O 1
ATOM 843 N N . THR A 1 104 ? 5.832 -2.852 -4.152 1 97.44 104 THR A N 1
ATOM 844 C CA . THR A 1 104 ? 6.027 -4.234 -4.57 1 97.44 104 THR A CA 1
ATOM 845 C C . THR A 1 104 ? 6.422 -5.109 -3.385 1 97.44 104 THR A C 1
ATOM 847 O O . THR A 1 104 ? 7.023 -6.172 -3.562 1 97.44 104 THR A O 1
ATOM 850 N N . LEU A 1 105 ? 6.09 -4.68 -2.18 1 97 105 LEU A N 1
ATOM 851 C CA . LEU A 1 105 ? 6.473 -5.418 -0.98 1 97 105 LEU A CA 1
ATOM 852 C C . LEU A 1 105 ? 5.875 -6.82 -0.99 1 97 105 LEU A C 1
ATOM 854 O O . LEU A 1 105 ? 4.68 -6.988 -1.25 1 97 105 LEU A O 1
ATOM 858 N N . THR A 1 106 ? 6.699 -7.812 -0.64 1 97.5 106 THR A N 1
ATOM 859 C CA . THR A 1 106 ? 6.254 -9.195 -0.557 1 97.5 106 THR A CA 1
ATOM 860 C C . THR A 1 106 ? 6.285 -9.688 0.887 1 97.5 106 THR A C 1
ATOM 862 O O . THR A 1 106 ? 5.988 -10.859 1.157 1 97.5 106 THR A O 1
ATOM 865 N N . LYS A 1 107 ? 6.676 -8.867 1.756 1 97.06 107 LYS A N 1
ATOM 866 C CA . LYS A 1 107 ? 6.668 -9.109 3.195 1 97.06 107 LYS A CA 1
ATOM 867 C C . LYS A 1 107 ? 6.383 -7.824 3.969 1 97.06 107 LYS A C 1
ATOM 869 O O . LYS A 1 107 ? 6.578 -6.723 3.449 1 97.06 107 LYS A O 1
ATOM 874 N N . ARG A 1 108 ? 5.855 -8.039 5.16 1 96.5 108 ARG A N 1
ATOM 875 C CA . ARG A 1 108 ? 5.652 -6.898 6.043 1 96.5 108 ARG A CA 1
ATOM 876 C C . ARG A 1 108 ? 6.98 -6.352 6.555 1 96.5 108 ARG A C 1
ATOM 878 O O . ARG A 1 108 ? 7.816 -7.109 7.051 1 96.5 108 ARG A O 1
ATOM 885 N N . PHE A 1 109 ? 7.152 -5.035 6.367 1 95.25 109 PHE A N 1
ATOM 886 C CA . PHE A 1 109 ? 8.391 -4.402 6.801 1 95.25 109 PHE A CA 1
ATOM 887 C C . PHE A 1 109 ? 8.203 -3.695 8.141 1 95.25 109 PHE A C 1
ATOM 889 O O . PHE A 1 109 ? 7.375 -2.787 8.258 1 95.25 109 PHE A O 1
ATOM 896 N N . TYR A 1 110 ? 9.008 -4.145 9.141 1 94.38 110 TYR A N 1
ATOM 897 C CA . TYR A 1 110 ? 9.008 -3.527 10.461 1 94.38 110 TYR A CA 1
ATOM 898 C C . TYR A 1 110 ? 10.328 -2.816 10.734 1 94.38 110 TYR A C 1
ATOM 900 O O . TYR A 1 110 ? 11.391 -3.324 10.391 1 94.38 110 TYR A O 1
ATOM 908 N N . PHE A 1 111 ? 10.164 -1.632 11.297 1 91.62 111 PHE A N 1
ATOM 909 C CA . PHE A 1 111 ? 11.375 -0.908 11.688 1 91.62 111 PHE A CA 1
ATOM 910 C C . PHE A 1 111 ? 11.914 -1.428 13.008 1 91.62 111 PHE A C 1
ATOM 912 O O . PHE A 1 111 ? 11.141 -1.805 13.898 1 91.62 111 PHE A O 1
ATOM 919 N N . ILE A 1 112 ? 13.219 -1.654 13.07 1 84.94 112 ILE A N 1
ATOM 920 C CA . ILE A 1 112 ? 13.883 -2.047 14.312 1 84.94 112 ILE A CA 1
ATOM 921 C C . ILE A 1 112 ? 14.672 -0.865 14.867 1 84.94 112 ILE A C 1
ATOM 923 O O . ILE A 1 112 ? 15.336 -0.144 14.125 1 84.94 112 ILE A O 1
ATOM 927 N N . ALA A 1 113 ? 14.352 -0.498 16.109 1 73.31 113 ALA A N 1
ATOM 928 C CA . ALA A 1 113 ? 15.086 0.587 16.75 1 73.31 113 ALA A CA 1
ATOM 929 C C . ALA A 1 113 ? 16.578 0.271 16.828 1 73.31 113 ALA A C 1
ATOM 931 O O . ALA A 1 113 ? 16.969 -0.863 17.109 1 73.31 113 ALA A O 1
ATOM 932 N N . ALA A 1 114 ? 17.359 0.969 15.969 1 59.31 114 ALA A N 1
ATOM 933 C CA . ALA A 1 114 ? 18.797 0.796 16.141 1 59.31 114 ALA A CA 1
ATOM 934 C C . ALA A 1 114 ? 19.234 1.181 17.562 1 59.31 114 ALA A C 1
ATOM 936 O O . ALA A 1 114 ? 18.641 2.078 18.172 1 59.31 114 ALA A O 1
ATOM 937 N N . THR A 1 115 ? 19.344 0.312 18.469 1 48.19 115 THR A N 1
ATOM 938 C CA . THR A 1 115 ? 20.078 0.703 19.656 1 48.19 115 THR A CA 1
ATOM 939 C C . THR A 1 115 ? 21.266 1.587 19.312 1 48.19 115 THR A C 1
ATOM 941 O O . THR A 1 115 ? 22.172 1.162 18.578 1 48.19 115 THR A O 1
ATOM 944 N N . LEU A 1 116 ? 21.062 2.814 19.031 1 37.09 116 LEU A N 1
ATOM 945 C CA . LEU A 1 116 ? 22.266 3.645 19.109 1 37.09 116 LEU A CA 1
ATOM 946 C C . LEU A 1 116 ? 22.797 3.693 20.547 1 37.09 116 LEU A C 1
ATOM 948 O O . LEU A 1 116 ? 22.016 3.758 21.5 1 37.09 116 LEU A O 1
ATOM 952 N N . GLU B 1 1 ? 16.125 5.34 -24.062 1 19.52 1 GLU B N 1
ATOM 953 C CA . GLU B 1 1 ? 16.016 4.922 -22.672 1 19.52 1 GLU B CA 1
ATOM 954 C C . GLU B 1 1 ? 15.477 6.047 -21.797 1 19.52 1 GLU B C 1
ATOM 956 O O . GLU B 1 1 ? 16.078 7.125 -21.719 1 19.52 1 GLU B O 1
ATOM 961 N N . ALA B 1 2 ? 14.203 6.277 -21.641 1 21.97 2 ALA B N 1
ATOM 962 C CA . ALA B 1 2 ? 13.586 7.543 -21.234 1 21.97 2 ALA B CA 1
ATOM 963 C C . ALA B 1 2 ? 13.938 7.898 -19.797 1 21.97 2 ALA B C 1
ATOM 965 O O . ALA B 1 2 ? 13.664 7.125 -18.875 1 21.97 2 ALA B O 1
ATOM 966 N N . TYR B 1 3 ? 15.078 8.477 -19.5 1 21.88 3 TYR B N 1
ATOM 967 C CA . TYR B 1 3 ? 15.594 9.008 -18.25 1 21.88 3 TYR B CA 1
ATOM 968 C C . TYR B 1 3 ? 14.555 9.883 -17.547 1 21.88 3 TYR B C 1
ATOM 970 O O . TYR B 1 3 ? 14.102 10.883 -18.125 1 21.88 3 TYR B O 1
ATOM 978 N N . GLN B 1 4 ? 13.57 9.312 -16.953 1 23.47 4 GLN B N 1
ATOM 979 C CA . GLN B 1 4 ? 12.453 10.023 -16.328 1 23.47 4 GLN B CA 1
ATOM 980 C C . GLN B 1 4 ? 12.953 11.125 -15.398 1 23.47 4 GLN B C 1
ATOM 982 O O . GLN B 1 4 ? 13.758 10.875 -14.5 1 23.47 4 GLN B O 1
ATOM 987 N N . GLU B 1 5 ? 13.008 12.414 -15.844 1 25.23 5 GLU B N 1
ATOM 988 C CA . GLU B 1 5 ? 13.32 13.727 -15.281 1 25.23 5 GLU B CA 1
ATOM 989 C C . GLU B 1 5 ? 12.68 13.914 -13.914 1 25.23 5 GLU B C 1
ATOM 991 O O . GLU B 1 5 ? 11.477 13.703 -13.75 1 25.23 5 GLU B O 1
ATOM 996 N N . THR B 1 6 ? 13.266 13.602 -12.883 1 28.28 6 THR B N 1
ATOM 997 C CA . THR B 1 6 ? 13.055 13.961 -11.484 1 28.28 6 THR B CA 1
ATOM 998 C C . THR B 1 6 ? 12.703 15.445 -11.352 1 28.28 6 THR B C 1
ATOM 1000 O O . THR B 1 6 ? 13.594 16.297 -11.367 1 28.28 6 THR B O 1
ATOM 1003 N N . MET B 1 7 ? 11.711 16.047 -12.172 1 26.09 7 MET B N 1
ATOM 1004 C CA . MET B 1 7 ? 11.547 17.5 -12.164 1 26.09 7 MET B CA 1
ATOM 1005 C C . MET B 1 7 ? 11.219 18 -10.766 1 26.09 7 MET B C 1
ATOM 1007 O O . MET B 1 7 ? 10.188 17.656 -10.203 1 26.09 7 MET B O 1
ATOM 1011 N N . VAL B 1 8 ? 12.156 17.969 -9.859 1 32.16 8 VAL B N 1
ATOM 1012 C CA . VAL B 1 8 ? 12.039 18.859 -8.711 1 32.16 8 VAL B CA 1
ATOM 1013 C C . VAL B 1 8 ? 11.531 20.219 -9.164 1 32.16 8 VAL B C 1
ATOM 1015 O O . VAL B 1 8 ? 12.195 20.906 -9.953 1 32.16 8 VAL B O 1
ATOM 1018 N N . GLN B 1 9 ? 10.312 20.312 -9.508 1 31.94 9 GLN B N 1
ATOM 1019 C CA . GLN B 1 9 ? 9.891 21.688 -9.781 1 31.94 9 GLN B CA 1
ATOM 1020 C C . GLN B 1 9 ? 10.25 22.609 -8.625 1 31.94 9 GLN B C 1
ATOM 1022 O O . GLN B 1 9 ? 10.008 22.297 -7.465 1 31.94 9 GLN B O 1
ATOM 1027 N N . PRO B 1 10 ? 11.148 23.5 -8.836 1 32.12 10 PRO B N 1
ATOM 1028 C CA . PRO B 1 10 ? 11.477 24.594 -7.926 1 32.12 10 PRO B CA 1
ATOM 1029 C C . PRO B 1 10 ? 10.234 25.219 -7.293 1 32.12 10 PRO B C 1
ATOM 1031 O O . PRO B 1 10 ? 9.141 25.156 -7.867 1 32.12 10 PRO B O 1
ATOM 1034 N N . ASP B 1 11 ? 10.242 25.438 -6.004 1 34.31 11 ASP B N 1
ATOM 1035 C CA . ASP B 1 11 ? 9.32 26.188 -5.156 1 34.31 11 ASP B CA 1
ATOM 1036 C C . ASP B 1 11 ? 8.883 27.484 -5.836 1 34.31 11 ASP B C 1
ATOM 1038 O O . ASP B 1 11 ? 9.539 28.516 -5.691 1 34.31 11 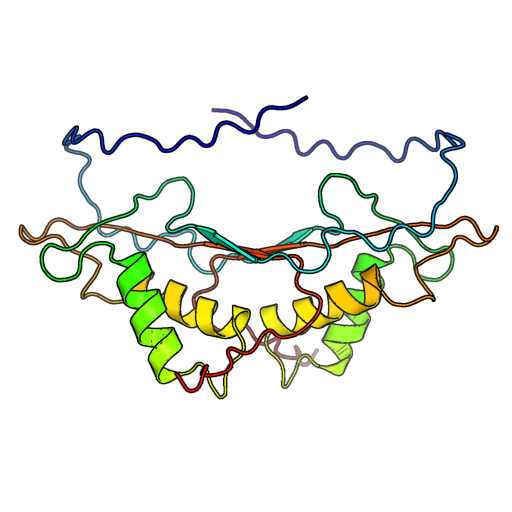ASP B O 1
ATOM 1042 N N . ASN B 1 12 ? 8.656 27.516 -7.172 1 33.47 12 ASN B N 1
ATOM 1043 C CA . ASN B 1 12 ? 8.188 28.844 -7.551 1 33.47 12 ASN B CA 1
ATOM 1044 C C . ASN B 1 12 ? 6.945 29.25 -6.758 1 33.47 12 ASN B C 1
ATOM 1046 O O . ASN B 1 12 ? 5.977 28.484 -6.688 1 33.47 12 ASN B O 1
ATOM 1050 N N . ASP B 1 13 ? 7.016 30.25 -5.766 1 31.7 13 ASP B N 1
ATOM 1051 C CA . ASP B 1 13 ? 6.125 31.094 -4.984 1 31.7 13 ASP B CA 1
ATOM 1052 C C . ASP B 1 13 ? 4.961 31.594 -5.832 1 31.7 13 ASP B C 1
ATOM 1054 O O . ASP B 1 13 ? 4.312 32.594 -5.484 1 31.7 13 ASP B O 1
ATOM 1058 N N . GLU B 1 14 ? 4.824 31.297 -7.105 1 33.84 14 GLU B N 1
ATOM 1059 C CA . GLU B 1 14 ? 3.756 32.094 -7.691 1 33.84 14 GLU B CA 1
ATOM 1060 C C . GLU B 1 14 ? 2.42 31.828 -7.012 1 33.84 14 GLU B C 1
ATOM 1062 O O . GLU B 1 14 ? 2.012 30.672 -6.883 1 33.84 14 GLU B O 1
ATOM 1067 N N . GLU B 1 15 ? 1.905 32.719 -6.156 1 34.06 15 GLU B N 1
ATOM 1068 C CA . GLU B 1 15 ? 0.66 33.094 -5.48 1 34.06 15 GLU B CA 1
ATOM 1069 C C . GLU B 1 15 ? -0.545 32.844 -6.391 1 34.06 15 GLU B C 1
ATOM 1071 O O . GLU B 1 15 ? -0.949 33.75 -7.129 1 34.06 15 GLU B O 1
ATOM 1076 N N . GLU B 1 16 ? -0.61 32 -7.324 1 35.56 16 GLU B N 1
ATOM 1077 C CA . GLU B 1 16 ? -1.879 32.094 -8.039 1 35.56 16 GLU B CA 1
ATOM 1078 C C . GLU B 1 16 ? -3.062 32.031 -7.078 1 35.56 16 GLU B C 1
ATOM 1080 O O . GLU B 1 16 ? -3.031 31.281 -6.102 1 35.56 16 GLU B O 1
ATOM 1085 N N . ASP B 1 17 ? -3.869 33.031 -6.91 1 34.03 17 ASP B N 1
ATOM 1086 C CA . ASP B 1 17 ? -5.148 33.312 -6.273 1 34.03 17 ASP B CA 1
ATOM 1087 C C . ASP B 1 17 ? -6.086 32.125 -6.344 1 34.03 17 ASP B C 1
ATOM 1089 O O . ASP B 1 17 ? -7.086 32.156 -7.062 1 34.03 17 ASP B O 1
ATOM 1093 N N . ASP B 1 18 ? -5.742 31 -6.824 1 37.47 18 ASP B N 1
ATOM 1094 C CA . ASP B 1 18 ? -6.82 30.031 -6.953 1 37.47 18 ASP B CA 1
ATOM 1095 C C . ASP B 1 18 ? -7.555 29.844 -5.625 1 37.47 18 ASP B C 1
ATOM 1097 O O . ASP B 1 18 ? -6.922 29.781 -4.566 1 37.47 18 ASP B O 1
ATOM 1101 N N . ALA B 1 19 ? -8.75 30.406 -5.422 1 35.19 19 ALA B N 1
ATOM 1102 C CA . ALA B 1 19 ? -9.789 30.188 -4.41 1 35.19 19 ALA B CA 1
ATOM 1103 C C . ALA B 1 19 ? -9.633 28.812 -3.75 1 35.19 19 ALA B C 1
ATOM 1105 O O . ALA B 1 19 ? -9.641 27.797 -4.43 1 35.19 19 ALA B O 1
ATOM 1106 N N . GLU B 1 20 ? -9.023 28.688 -2.615 1 37.91 20 GLU B N 1
ATOM 1107 C CA . GLU B 1 20 ? -8.562 27.734 -1.612 1 37.91 20 GLU B CA 1
ATOM 1108 C C . GLU B 1 20 ? -9.68 26.781 -1.205 1 37.91 20 GLU B C 1
ATOM 1110 O O . GLU B 1 20 ? -10.406 27.031 -0.243 1 37.91 20 GLU B O 1
ATOM 1115 N N . LYS B 1 21 ? -10.742 26.516 -2.105 1 38.62 21 LYS B N 1
ATOM 1116 C CA . LYS B 1 21 ? -11.766 25.578 -1.633 1 38.62 21 LYS B CA 1
ATOM 1117 C C . LYS B 1 21 ? -11.133 24.406 -0.882 1 38.62 21 LYS B C 1
ATOM 1119 O O . LYS B 1 21 ? -10.039 23.969 -1.229 1 38.62 21 LYS B O 1
ATOM 1124 N N . PHE B 1 22 ? -11.453 24.344 0.344 1 44 22 PHE B N 1
ATOM 1125 C CA . PHE B 1 22 ? -11.102 23.266 1.266 1 44 22 PHE B CA 1
ATOM 1126 C C . PHE B 1 22 ? -11.125 21.906 0.561 1 44 22 PHE B C 1
ATOM 1128 O O . PHE B 1 22 ? -12.188 21.453 0.138 1 44 22 PHE B O 1
ATOM 1135 N N . ARG B 1 23 ? -10.43 21.562 -0.56 1 53.12 23 ARG B N 1
ATOM 1136 C CA . ARG B 1 23 ? -10.672 20.375 -1.369 1 53.12 23 ARG B CA 1
ATOM 1137 C C . ARG B 1 23 ? -10.078 19.141 -0.711 1 53.12 23 ARG B C 1
ATOM 1139 O O . ARG B 1 23 ? -8.867 19.062 -0.493 1 53.12 23 ARG B O 1
ATOM 1146 N N . VAL B 1 24 ? -10.859 18.609 0.356 1 54 24 VAL B N 1
ATOM 1147 C CA . VAL B 1 24 ? -10.477 17.219 0.66 1 54 24 VAL B CA 1
ATOM 1148 C C . VAL B 1 24 ? -10.102 16.5 -0.628 1 54 24 VAL B C 1
ATOM 1150 O O . VAL B 1 24 ? -10.805 16.609 -1.637 1 54 24 VAL B O 1
ATOM 1153 N N . PRO B 1 25 ? -8.844 16.125 -0.697 1 61.16 25 PRO B N 1
ATOM 1154 C CA . PRO B 1 25 ? -8.5 15.43 -1.946 1 61.16 25 PRO B CA 1
ATOM 1155 C C . PRO B 1 25 ? -9.547 14.398 -2.354 1 61.16 25 PRO B C 1
ATOM 1157 O O . PRO B 1 25 ? -9.953 13.57 -1.534 1 61.16 25 PRO B O 1
ATOM 1160 N N . THR B 1 26 ? -10.445 14.578 -3.297 1 59.88 26 THR B N 1
ATOM 1161 C CA . THR B 1 26 ? -11.422 13.656 -3.875 1 59.88 26 THR B CA 1
ATOM 1162 C C . THR B 1 26 ? -10.766 12.32 -4.211 1 59.88 26 THR B C 1
ATOM 1164 O O . THR B 1 26 ? -11.438 11.297 -4.289 1 59.88 26 THR B O 1
ATOM 1167 N N . ASP B 1 27 ? -9.43 12.375 -4.172 1 66.25 27 ASP B N 1
ATOM 1168 C CA . ASP B 1 27 ? -8.703 11.156 -4.516 1 66.25 27 ASP B CA 1
ATOM 1169 C C . ASP B 1 27 ? -8.156 10.469 -3.266 1 66.25 27 ASP B C 1
ATOM 1171 O O . ASP B 1 27 ? -7.152 9.75 -3.334 1 66.25 27 ASP B O 1
ATOM 1175 N N . GLY B 1 28 ? -8.82 10.641 -2.121 1 75.31 28 GLY B N 1
ATOM 1176 C CA . GLY B 1 28 ? -8.242 10.227 -0.851 1 75.31 28 GLY B CA 1
ATOM 1177 C C . GLY B 1 28 ? -8.406 8.75 -0.575 1 75.31 28 GLY B C 1
ATOM 1178 O O . GLY B 1 28 ? -7.543 8.133 0.064 1 75.31 28 GLY B O 1
ATOM 1179 N N . ASP B 1 29 ? -9 7.934 -1.289 1 92.56 29 ASP B N 1
ATOM 1180 C CA . ASP B 1 29 ? -9.227 6.527 -0.962 1 92.56 29 ASP B CA 1
ATOM 1181 C C . ASP B 1 29 ? -9.289 5.672 -2.227 1 92.56 29 ASP B C 1
ATOM 1183 O O . ASP B 1 29 ? -10.281 4.988 -2.469 1 92.56 29 ASP B O 1
ATOM 1187 N N . ILE B 1 30 ? -8.211 5.695 -2.904 1 95.56 30 ILE B N 1
ATOM 1188 C CA . ILE B 1 30 ? -8.039 4.906 -4.117 1 95.56 30 ILE B CA 1
ATOM 1189 C C . ILE B 1 30 ? -6.953 3.855 -3.9 1 95.56 30 ILE B C 1
ATOM 1191 O O . ILE B 1 30 ? -5.91 4.145 -3.307 1 95.56 30 ILE B O 1
ATOM 1195 N N . PHE B 1 31 ? -7.312 2.691 -4.293 1 97.12 31 PHE B N 1
ATOM 1196 C CA . PHE B 1 31 ? -6.336 1.607 -4.344 1 97.12 31 PHE B CA 1
ATOM 1197 C C . PHE B 1 31 ? -6.309 0.967 -5.727 1 97.12 31 PHE B C 1
ATOM 1199 O O . PHE B 1 31 ? -7.34 0.51 -6.223 1 97.12 31 PHE B O 1
ATOM 1206 N N . ILE B 1 32 ? -5.102 0.979 -6.406 1 97.62 32 ILE B N 1
ATOM 1207 C CA . ILE B 1 32 ? -4.926 0.38 -7.723 1 97.62 32 ILE B CA 1
ATOM 1208 C C . ILE B 1 32 ? -3.896 -0.745 -7.645 1 97.62 32 ILE B C 1
ATOM 1210 O O . ILE B 1 32 ? -2.795 -0.552 -7.125 1 97.62 32 ILE B O 1
ATOM 1214 N N . ALA B 1 33 ? -4.312 -1.874 -8.055 1 98.31 33 ALA B N 1
ATOM 1215 C CA . ALA B 1 33 ? -3.395 -3.006 -8.133 1 98.31 33 ALA B CA 1
ATOM 1216 C C . ALA B 1 33 ? -3.08 -3.365 -9.578 1 98.31 33 ALA B C 1
ATOM 1218 O O . ALA B 1 33 ? -3.98 -3.42 -10.422 1 98.31 33 ALA B O 1
ATOM 1219 N N . TYR B 1 34 ? -1.788 -3.588 -9.891 1 96.81 34 TYR B N 1
ATOM 1220 C CA . TYR B 1 34 ? -1.322 -4.066 -11.188 1 96.81 34 TYR B CA 1
ATOM 1221 C C . TYR B 1 34 ? -0.821 -5.5 -11.094 1 96.81 34 TYR B C 1
ATOM 1223 O O . TYR B 1 34 ? -0.143 -5.867 -10.133 1 96.81 34 TYR B O 1
ATOM 1231 N N . SER B 1 35 ? -1.185 -6.164 -12.102 1 97.5 35 SER B N 1
ATOM 1232 C CA . SER B 1 35 ? -0.816 -7.574 -12.094 1 97.5 35 SER B CA 1
ATOM 1233 C C . SER B 1 35 ? 0.697 -7.754 -12.164 1 97.5 35 SER B C 1
ATOM 1235 O O . SER B 1 35 ? 1.224 -8.797 -11.773 1 97.5 35 SER B O 1
ATOM 1237 N N . THR B 1 36 ? 1.367 -6.758 -12.773 1 95.56 36 THR B N 1
ATOM 1238 C CA . THR B 1 36 ? 2.826 -6.793 -12.773 1 95.56 36 THR B CA 1
ATOM 1239 C C . THR B 1 36 ? 3.398 -5.383 -12.914 1 95.56 36 THR B C 1
ATOM 1241 O O . THR B 1 36 ? 2.689 -4.457 -13.312 1 95.56 36 THR B O 1
ATOM 1244 N N . THR B 1 37 ? 4.637 -5.285 -12.492 1 93.5 37 THR B N 1
ATOM 1245 C CA . THR B 1 37 ? 5.367 -4.035 -12.648 1 93.5 37 THR B CA 1
ATOM 1246 C C . THR B 1 37 ? 6.109 -4.004 -13.984 1 93.5 37 THR B C 1
ATOM 1248 O O . THR B 1 37 ? 6.262 -5.039 -14.633 1 93.5 37 THR B O 1
ATOM 1251 N N . GLU B 1 38 ? 6.469 -2.785 -14.43 1 88.56 38 GLU B N 1
ATOM 1252 C CA . GLU B 1 38 ? 7.23 -2.637 -15.664 1 88.56 38 GLU B CA 1
ATOM 1253 C C . GLU B 1 38 ? 8.461 -3.535 -15.656 1 88.56 38 GLU B C 1
ATOM 1255 O O . GLU B 1 38 ? 9.148 -3.652 -14.641 1 88.56 38 GLU B O 1
ATOM 1260 N N . GLY B 1 39 ? 8.805 -4.148 -16.734 1 87.5 39 GLY B N 1
ATOM 1261 C CA . GLY B 1 39 ? 9.961 -5.023 -16.859 1 87.5 39 GLY B CA 1
ATOM 1262 C C . GLY B 1 39 ? 9.617 -6.492 -16.672 1 87.5 39 GLY B C 1
ATOM 1263 O O . GLY B 1 39 ? 10.453 -7.363 -16.922 1 87.5 39 GLY B O 1
ATOM 1264 N N . TYR B 1 40 ? 8.422 -6.727 -16.219 1 90.38 40 TYR B N 1
ATOM 1265 C CA . TYR B 1 40 ? 7.941 -8.094 -16.047 1 90.38 40 TYR B CA 1
ATOM 1266 C C . TYR B 1 40 ? 6.676 -8.336 -16.859 1 90.38 40 TYR B C 1
ATOM 1268 O O . TYR B 1 40 ? 6.137 -7.414 -17.469 1 90.38 40 TYR B O 1
ATOM 1276 N N . ARG B 1 41 ? 6.277 -9.594 -16.875 1 90.31 41 ARG B N 1
ATOM 1277 C CA . ARG B 1 41 ? 5.07 -9.977 -17.594 1 90.31 41 ARG B CA 1
ATOM 1278 C C . ARG B 1 41 ? 4.023 -10.555 -16.656 1 90.31 41 ARG B C 1
ATOM 1280 O O . ARG B 1 41 ? 4.363 -11.117 -15.609 1 90.31 41 ARG B O 1
ATOM 1287 N N . SER B 1 42 ? 2.803 -10.266 -17.094 1 93.69 42 SER B N 1
ATOM 1288 C CA . SER B 1 42 ? 1.696 -10.961 -16.453 1 93.69 42 SER B CA 1
ATOM 1289 C C . SER B 1 42 ? 1.434 -12.312 -17.109 1 93.69 42 SER B C 1
ATOM 1291 O O . SER B 1 42 ? 1.479 -12.43 -18.328 1 93.69 42 SER B O 1
ATOM 1293 N N . TYR B 1 43 ? 1.143 -13.328 -16.328 1 93.75 43 TYR B N 1
ATOM 1294 C CA . TYR B 1 43 ? 1.021 -14.672 -16.875 1 93.75 43 TYR B CA 1
ATOM 1295 C C . TYR B 1 43 ? -0.343 -15.273 -16.547 1 93.75 43 TYR B C 1
ATOM 1297 O O . TYR B 1 43 ? -0.967 -14.914 -15.555 1 93.75 43 TYR B O 1
ATOM 1305 N N . ARG B 1 44 ? -0.766 -16.125 -17.422 1 92.94 44 ARG B N 1
ATOM 1306 C CA . ARG B 1 44 ? -1.912 -17 -17.188 1 92.94 44 ARG B CA 1
ATOM 1307 C C . ARG B 1 44 ? -1.47 -18.453 -17.016 1 92.94 44 ARG B C 1
ATOM 1309 O O . ARG B 1 44 ? -0.45 -18.875 -17.562 1 92.94 44 ARG B O 1
ATOM 1316 N N . HIS B 1 45 ? -2.195 -19.125 -16.234 1 90 45 HIS B N 1
ATOM 1317 C CA . HIS B 1 45 ? -2.027 -20.562 -16.031 1 90 45 HIS B CA 1
ATOM 1318 C C . HIS B 1 45 ? -3.215 -21.344 -16.578 1 90 45 HIS B C 1
ATOM 1320 O O . HIS B 1 45 ? -4.363 -20.922 -16.438 1 90 45 HIS B O 1
ATOM 1326 N N . LYS B 1 46 ? -2.871 -22.422 -17.25 1 88 46 LYS B N 1
ATOM 1327 C CA . LYS B 1 46 ? -3.893 -23.203 -17.953 1 88 46 LYS B CA 1
ATOM 1328 C C . LYS B 1 46 ? -5.031 -23.578 -17.016 1 88 46 LYS B C 1
ATOM 1330 O O . LYS B 1 46 ? -6.203 -23.5 -17.391 1 88 46 LYS B O 1
ATOM 1335 N N . ALA B 1 47 ? -4.738 -23.906 -15.812 1 90.62 47 ALA B N 1
ATOM 1336 C CA . ALA B 1 47 ? -5.715 -24.453 -14.883 1 90.62 47 ALA B CA 1
ATOM 1337 C C . ALA B 1 47 ? -6.496 -23.344 -14.188 1 90.62 47 ALA B C 1
ATOM 1339 O O . ALA B 1 47 ? -7.676 -23.516 -13.867 1 90.62 47 ALA B O 1
ATOM 1340 N N . VAL B 1 48 ? -5.844 -22.219 -13.977 1 93.69 48 VAL B N 1
ATOM 1341 C CA . VAL B 1 48 ? -6.492 -21.281 -13.07 1 93.69 48 VAL B CA 1
ATOM 1342 C C . VAL B 1 48 ? -6.73 -19.953 -13.781 1 93.69 48 VAL B C 1
ATOM 1344 O O . VAL B 1 48 ? -7.371 -19.047 -13.234 1 93.69 48 VAL B O 1
ATOM 1347 N N . GLY B 1 49 ? -6.207 -19.828 -14.977 1 94.69 49 GLY B N 1
ATOM 1348 C CA . GLY B 1 49 ? -6.32 -18.547 -15.672 1 94.69 49 GLY B CA 1
ATOM 1349 C C . GLY B 1 49 ? -5.246 -17.562 -15.273 1 94.69 49 GLY B C 1
ATOM 1350 O O . GLY B 1 49 ? -4.059 -17.891 -15.289 1 94.69 49 GLY B O 1
ATOM 1351 N N . SER B 1 50 ? -5.691 -16.312 -15.055 1 96.88 50 SER B N 1
ATOM 1352 C CA . SER B 1 50 ? -4.738 -15.297 -14.609 1 96.88 50 SER B CA 1
ATOM 1353 C C . SER B 1 50 ? -4.16 -15.641 -13.234 1 96.88 50 SER B C 1
ATOM 1355 O O . SER B 1 50 ? -4.898 -15.758 -12.258 1 96.88 50 SER B O 1
ATOM 1357 N N . ILE B 1 51 ? -2.883 -15.766 -13.156 1 97.12 51 ILE B N 1
ATOM 1358 C CA . ILE B 1 51 ? -2.205 -16.125 -11.922 1 97.12 51 ILE B CA 1
ATOM 1359 C C . ILE B 1 51 ? -2.473 -15.07 -10.852 1 97.12 51 ILE B C 1
ATOM 1361 O O . ILE B 1 51 ? -2.758 -15.406 -9.695 1 97.12 51 ILE B O 1
ATOM 1365 N N . PHE B 1 52 ? -2.432 -13.836 -11.266 1 98.19 52 PHE B N 1
ATOM 1366 C CA . PHE B 1 52 ? -2.629 -12.734 -10.336 1 98.19 52 PHE B CA 1
ATOM 1367 C C . PHE B 1 52 ? -4.043 -12.75 -9.766 1 98.19 52 PHE B C 1
ATOM 1369 O O . PHE B 1 52 ? -4.227 -12.703 -8.547 1 98.19 52 PHE B O 1
ATOM 1376 N N . ILE B 1 53 ? -5.031 -12.812 -10.547 1 98.62 53 ILE B N 1
ATOM 1377 C CA . ILE B 1 53 ? -6.422 -12.789 -10.109 1 98.62 53 ILE B CA 1
ATOM 1378 C C . ILE B 1 53 ? -6.719 -14.016 -9.25 1 98.62 53 ILE B C 1
ATOM 1380 O O . ILE B 1 53 ? -7.406 -13.914 -8.234 1 98.62 53 ILE B O 1
ATOM 1384 N N . TYR B 1 54 ? -6.188 -15.148 -9.703 1 98.19 54 TYR B N 1
ATOM 1385 C CA . TYR B 1 54 ? -6.363 -16.359 -8.914 1 98.19 54 TYR B CA 1
ATOM 1386 C C . TYR B 1 54 ? -5.832 -16.172 -7.496 1 98.19 54 TYR B C 1
ATOM 1388 O O . TYR B 1 54 ? -6.516 -16.5 -6.523 1 98.19 54 TYR B O 1
ATOM 1396 N N . ASN B 1 55 ? -4.629 -15.648 -7.383 1 98.5 55 ASN B N 1
ATOM 1397 C CA . ASN B 1 55 ? -4.027 -15.461 -6.066 1 98.5 55 ASN B CA 1
ATOM 1398 C C . ASN B 1 55 ? -4.762 -14.391 -5.266 1 98.5 55 ASN B C 1
ATOM 1400 O O . ASN B 1 55 ? -4.887 -14.492 -4.043 1 98.5 55 ASN B O 1
ATOM 1404 N N . CYS B 1 56 ? -5.266 -13.32 -5.875 1 98.5 56 CYS B N 1
ATOM 1405 C CA . CYS B 1 56 ? -6.117 -12.352 -5.191 1 98.5 56 CYS B CA 1
ATOM 1406 C C . CYS B 1 56 ? -7.324 -13.031 -4.562 1 98.5 56 CYS B C 1
ATOM 1408 O O . CYS B 1 56 ? -7.555 -12.914 -3.359 1 98.5 56 CYS B O 1
ATOM 1410 N N . ALA B 1 57 ? -8.031 -13.789 -5.402 1 97.81 57 ALA B N 1
ATOM 1411 C CA . ALA B 1 57 ? -9.242 -14.438 -4.926 1 97.81 57 ALA B CA 1
ATOM 1412 C C . ALA B 1 57 ? -8.938 -15.406 -3.783 1 97.81 57 ALA B C 1
ATOM 1414 O O . ALA B 1 57 ? -9.641 -15.422 -2.77 1 97.81 57 ALA B O 1
ATOM 1415 N N . SER B 1 58 ? -7.93 -16.188 -3.918 1 97.88 58 SER B N 1
ATOM 1416 C CA . SER B 1 58 ? -7.562 -17.188 -2.924 1 97.88 58 SER B CA 1
ATOM 1417 C C . SER B 1 58 ? -7.199 -16.531 -1.592 1 97.88 58 SER B C 1
ATOM 1419 O O . SER B 1 58 ? -7.688 -16.953 -0.539 1 97.88 58 SER B O 1
ATOM 1421 N N . ILE B 1 59 ? -6.422 -15.508 -1.626 1 98.12 59 ILE B N 1
ATOM 1422 C CA . ILE B 1 59 ? -5.957 -14.844 -0.409 1 98.12 59 ILE B CA 1
ATOM 1423 C C . ILE B 1 59 ? -7.105 -14.062 0.221 1 98.12 59 ILE B C 1
ATOM 1425 O O . ILE B 1 59 ? -7.273 -14.07 1.442 1 98.12 59 ILE B O 1
ATOM 1429 N N . PHE B 1 60 ? -7.875 -13.352 -0.571 1 97 60 PHE B N 1
ATOM 1430 C CA . PHE B 1 60 ? -9.008 -12.594 -0.043 1 97 60 PHE B CA 1
ATOM 1431 C C . PHE B 1 60 ? -10 -13.523 0.647 1 97 60 PHE B C 1
ATOM 1433 O O . PHE B 1 60 ? -10.492 -13.211 1.733 1 97 60 PHE B O 1
ATOM 1440 N N . GLU B 1 61 ? -10.273 -14.641 0.031 1 95.88 61 GLU B N 1
ATOM 1441 C CA . GLU B 1 61 ? -11.227 -15.586 0.599 1 95.88 61 GLU B CA 1
ATOM 1442 C C . GLU B 1 61 ? -10.773 -16.078 1.97 1 95.88 61 GLU B C 1
ATOM 1444 O O . GLU B 1 61 ? -11.578 -16.203 2.891 1 95.88 61 GLU B O 1
ATOM 1449 N N . LYS B 1 62 ? -9.555 -16.25 2.061 1 96.06 62 LYS B N 1
ATOM 1450 C CA . LYS B 1 62 ? -9.008 -16.828 3.279 1 96.06 62 LYS B CA 1
ATOM 1451 C C . LYS B 1 62 ? -8.883 -15.781 4.387 1 96.06 62 LYS B C 1
ATOM 1453 O O . LYS B 1 62 ? -9.047 -16.094 5.566 1 96.06 62 LYS B O 1
ATOM 1458 N N . ASN B 1 63 ? -8.648 -14.516 4.039 1 95.75 63 ASN B N 1
ATOM 1459 C CA . ASN B 1 63 ? -8.148 -13.586 5.051 1 95.75 63 ASN B CA 1
ATOM 1460 C C . ASN B 1 63 ? -9.062 -12.375 5.203 1 95.75 63 ASN B C 1
ATOM 1462 O O . ASN B 1 63 ? -8.883 -11.57 6.113 1 95.75 63 ASN B O 1
ATOM 1466 N N . TYR B 1 64 ? -10.117 -12.164 4.445 1 89.69 64 TYR B N 1
ATOM 1467 C CA . TYR B 1 64 ? -10.844 -10.906 4.27 1 89.69 64 TYR B CA 1
ATOM 1468 C C . TYR B 1 64 ? -11.484 -10.461 5.578 1 89.69 64 TYR B C 1
ATOM 1470 O O . TYR B 1 64 ? -11.648 -9.266 5.82 1 89.69 64 TYR B O 1
ATOM 1478 N N . PRO B 1 65 ? -11.836 -11.352 6.445 1 86.88 65 PRO B N 1
ATOM 1479 C CA . PRO B 1 65 ? -12.523 -10.859 7.641 1 86.88 65 PRO B CA 1
ATOM 1480 C C . PRO B 1 65 ? -11.57 -10.195 8.641 1 86.88 65 PRO B C 1
ATOM 1482 O O . PRO B 1 65 ? -11.984 -9.32 9.398 1 86.88 65 PRO B O 1
ATOM 1485 N N . SER B 1 66 ? -10.367 -10.516 8.617 1 93.5 66 SER B N 1
ATOM 1486 C CA . SER B 1 66 ? -9.5 -10.102 9.711 1 93.5 66 SER B CA 1
ATOM 1487 C C . SER B 1 66 ? -8.344 -9.234 9.211 1 93.5 66 SER B C 1
ATOM 1489 O O . SER B 1 66 ? -7.645 -8.602 10.008 1 93.5 66 SER B O 1
ATOM 1491 N N . THR B 1 67 ? -8.141 -9.195 7.957 1 96 67 THR B N 1
ATOM 1492 C CA . THR B 1 67 ? -6.988 -8.5 7.391 1 96 67 THR B CA 1
ATOM 1493 C C . THR B 1 67 ? -7.441 -7.457 6.371 1 96 67 THR B C 1
ATOM 1495 O O . THR B 1 67 ? -8.289 -7.738 5.523 1 96 67 THR B O 1
ATOM 1498 N N . HIS B 1 68 ? -6.922 -6.227 6.492 1 96.56 68 HIS B N 1
ATOM 1499 C CA . HIS B 1 68 ? -7.34 -5.188 5.562 1 96.56 68 HIS B CA 1
ATOM 1500 C C . HIS B 1 68 ? -6.672 -5.363 4.203 1 96.56 68 HIS B C 1
ATOM 1502 O O . HIS B 1 68 ? -5.66 -6.059 4.09 1 96.56 68 HIS B O 1
ATOM 1508 N N . LEU B 1 69 ? -7.16 -4.691 3.199 1 97.81 69 LEU B N 1
ATOM 1509 C CA . LEU B 1 69 ? -6.867 -4.883 1.784 1 97.81 69 LEU B CA 1
ATOM 1510 C C . LEU B 1 69 ? -5.371 -4.742 1.514 1 97.81 69 LEU B C 1
ATOM 1512 O O . LEU B 1 69 ? -4.762 -5.629 0.915 1 97.81 69 LEU B O 1
ATOM 1516 N N . GLU B 1 70 ? -4.789 -3.586 1.913 1 98 70 GLU B N 1
ATOM 1517 C CA . GLU B 1 70 ? -3.391 -3.32 1.58 1 98 70 GLU B CA 1
ATOM 1518 C C . GLU B 1 70 ? -2.471 -4.391 2.16 1 98 70 GLU B C 1
ATOM 1520 O O . GLU B 1 70 ? -1.484 -4.777 1.53 1 98 70 GLU B O 1
ATOM 1525 N N . GLU B 1 71 ? -2.822 -4.801 3.312 1 97.94 71 GLU B N 1
AT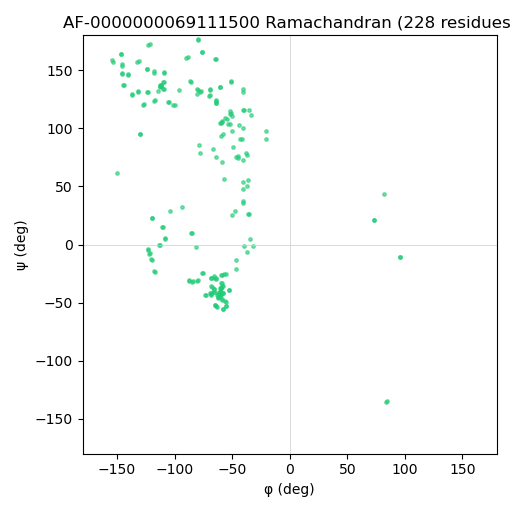OM 1526 C CA . GLU B 1 71 ? -2.023 -5.863 3.916 1 97.94 71 GLU B CA 1
ATOM 1527 C C . GLU B 1 71 ? -2.195 -7.18 3.162 1 97.94 71 GLU B C 1
ATOM 1529 O O . GLU B 1 71 ? -1.223 -7.898 2.934 1 97.94 71 GLU B O 1
ATOM 1534 N N . MET B 1 72 ? -3.395 -7.535 2.791 1 98.44 72 MET B N 1
ATOM 1535 C CA . MET B 1 72 ? -3.604 -8.75 2.008 1 98.44 72 MET B CA 1
ATOM 1536 C C . MET B 1 72 ? -2.832 -8.695 0.694 1 9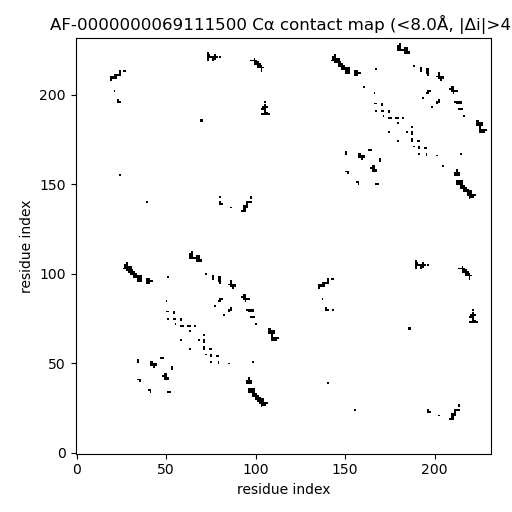8.44 72 MET B C 1
ATOM 1538 O O . MET B 1 72 ? -2.363 -9.719 0.198 1 98.44 72 MET B O 1
ATOM 1542 N N . MET B 1 73 ? -2.717 -7.516 0.178 1 98.62 73 MET B N 1
ATOM 1543 C CA . MET B 1 73 ? -2.037 -7.371 -1.106 1 98.62 73 MET B CA 1
ATOM 1544 C C . MET B 1 73 ? -0.549 -7.676 -0.971 1 98.62 73 MET B C 1
ATOM 1546 O O . MET B 1 73 ? 0.101 -8.062 -1.944 1 98.62 73 MET B O 1
ATOM 1550 N N . ILE B 1 74 ? 0.06 -7.457 0.21 1 98.44 74 ILE B N 1
ATOM 1551 C CA . ILE B 1 74 ? 1.433 -7.895 0.441 1 98.44 74 ILE B CA 1
ATOM 1552 C C . ILE B 1 74 ? 1.537 -9.398 0.221 1 98.44 74 ILE B C 1
ATOM 1554 O O . ILE B 1 74 ? 2.455 -9.875 -0.452 1 98.44 74 ILE B O 1
ATOM 1558 N N . ASP B 1 75 ? 0.566 -10.141 0.698 1 98.31 75 ASP B N 1
ATOM 1559 C CA . ASP B 1 75 ? 0.551 -11.594 0.543 1 98.31 75 ASP B CA 1
ATOM 1560 C C . ASP B 1 75 ? 0.331 -11.984 -0.916 1 98.31 75 ASP B C 1
ATOM 1562 O O . ASP B 1 75 ? 0.933 -12.945 -1.402 1 98.31 75 ASP B O 1
ATOM 1566 N N . VAL B 1 76 ? -0.554 -11.305 -1.571 1 98.56 76 VAL B N 1
ATOM 1567 C CA . VAL B 1 76 ? -0.804 -11.578 -2.982 1 98.56 76 VAL B CA 1
ATOM 1568 C C . VAL B 1 76 ? 0.484 -11.391 -3.781 1 98.56 76 VAL B C 1
ATOM 1570 O O . VAL B 1 76 ? 0.84 -12.234 -4.605 1 98.56 76 VAL B O 1
ATOM 1573 N N . LYS B 1 77 ? 1.181 -10.25 -3.535 1 98.06 77 LYS B N 1
ATOM 1574 C CA . LYS B 1 77 ? 2.441 -9.992 -4.223 1 98.06 77 LYS B CA 1
ATOM 1575 C C . LYS B 1 77 ? 3.465 -11.086 -3.924 1 98.06 77 LYS B C 1
ATOM 1577 O O . LYS B 1 77 ? 4.156 -11.562 -4.828 1 98.06 77 LYS B O 1
ATOM 1582 N N . ALA B 1 78 ? 3.516 -11.523 -2.703 1 97.56 78 ALA B N 1
ATOM 1583 C CA . ALA B 1 78 ? 4.477 -12.539 -2.273 1 97.56 78 ALA B CA 1
ATOM 1584 C C . ALA B 1 78 ? 4.234 -13.859 -2.994 1 97.56 78 ALA B C 1
ATOM 1586 O O . ALA B 1 78 ? 5.152 -14.422 -3.6 1 97.56 78 ALA B O 1
ATOM 1587 N N . VAL B 1 79 ? 3.027 -14.352 -2.939 1 97.56 79 VAL B N 1
ATOM 1588 C CA . VAL B 1 79 ? 2.734 -15.664 -3.508 1 97.56 79 VAL B CA 1
ATOM 1589 C C . VAL B 1 79 ? 2.906 -15.617 -5.023 1 97.56 79 VAL B C 1
ATOM 1591 O O . VAL B 1 79 ? 3.467 -16.547 -5.617 1 97.56 79 VAL B O 1
ATOM 1594 N N . THR B 1 80 ? 2.457 -14.547 -5.664 1 97.06 80 THR B N 1
ATOM 1595 C CA . THR B 1 80 ? 2.541 -14.438 -7.117 1 97.06 80 THR B CA 1
ATOM 1596 C C . THR B 1 80 ? 3.996 -14.367 -7.57 1 97.06 80 THR B C 1
ATOM 1598 O O . THR B 1 80 ? 4.367 -14.992 -8.57 1 97.06 80 THR B O 1
ATOM 1601 N N . ALA B 1 81 ? 4.797 -13.688 -6.836 1 96.19 81 ALA B N 1
ATOM 1602 C CA . ALA B 1 81 ? 6.168 -13.422 -7.254 1 96.19 81 ALA B CA 1
ATOM 1603 C C . ALA B 1 81 ? 7.102 -14.547 -6.828 1 96.19 81 ALA B C 1
ATOM 1605 O O . ALA B 1 81 ? 8.094 -14.836 -7.508 1 96.19 81 ALA B O 1
ATOM 1606 N N . LEU B 1 82 ? 6.754 -15.172 -5.691 1 95 82 LEU B N 1
ATOM 1607 C CA . LEU B 1 82 ? 7.812 -15.961 -5.07 1 95 82 LEU B CA 1
ATOM 1608 C C . LEU B 1 82 ? 7.441 -17.438 -5.02 1 95 82 LEU B C 1
ATOM 1610 O O . LEU B 1 82 ? 8.305 -18.297 -4.816 1 95 82 LEU B O 1
ATOM 1614 N N . ASP B 1 83 ? 6.203 -17.75 -5.062 1 95.25 83 ASP B N 1
ATOM 1615 C CA . ASP B 1 83 ? 5.801 -19.156 -4.992 1 95.25 83 ASP B CA 1
ATOM 1616 C C . ASP B 1 83 ? 6.309 -19.922 -6.203 1 95.25 83 ASP B C 1
ATOM 1618 O O . ASP B 1 83 ? 6.02 -19.562 -7.344 1 95.25 83 ASP B O 1
ATOM 1622 N N . PRO B 1 84 ? 7.074 -21.016 -5.988 1 92.62 84 PRO B N 1
ATOM 1623 C CA . PRO B 1 84 ? 7.629 -21.797 -7.094 1 92.62 84 PRO B CA 1
ATOM 1624 C C . PRO B 1 84 ? 6.551 -22.312 -8.047 1 92.62 84 PRO B C 1
ATOM 1626 O O . PRO B 1 84 ? 6.824 -22.562 -9.219 1 92.62 84 PRO B O 1
ATOM 1629 N N . ARG B 1 85 ? 5.344 -22.469 -7.566 1 91.88 85 ARG B N 1
ATOM 1630 C CA . ARG B 1 85 ? 4.238 -22.953 -8.391 1 91.88 85 ARG B CA 1
ATOM 1631 C C . ARG B 1 85 ? 4.004 -22.016 -9.578 1 91.88 85 ARG B C 1
ATOM 1633 O O . ARG B 1 85 ? 3.453 -22.438 -10.602 1 91.88 85 ARG B O 1
ATOM 1640 N N . TRP B 1 86 ? 4.414 -20.719 -9.344 1 93.31 86 TRP B N 1
ATOM 1641 C CA . TRP B 1 86 ? 4.094 -19.734 -10.359 1 93.31 86 TRP B CA 1
ATOM 1642 C C . TRP B 1 86 ? 5.352 -19.266 -11.086 1 93.31 86 TRP B C 1
ATOM 1644 O O . TRP B 1 86 ? 5.34 -18.25 -11.781 1 93.31 86 TRP B O 1
ATOM 1654 N N . GLN B 1 87 ? 6.426 -19.953 -10.953 1 89.25 87 GLN B N 1
ATOM 1655 C CA . GLN B 1 87 ? 7.699 -19.453 -11.477 1 89.25 87 GLN B CA 1
ATOM 1656 C C . GLN B 1 87 ? 8.133 -20.25 -12.711 1 89.25 87 GLN B C 1
ATOM 1658 O O . GLN B 1 87 ? 9.258 -20.094 -13.188 1 89.25 87 GLN B O 1
ATOM 1663 N N . ARG B 1 88 ? 7.305 -21.125 -13.172 1 85.12 88 ARG B N 1
ATOM 1664 C CA . ARG B 1 88 ? 7.617 -21.906 -14.367 1 85.12 88 ARG B CA 1
ATOM 1665 C C . ARG B 1 88 ? 6.363 -22.188 -15.188 1 85.12 88 ARG B C 1
ATOM 1667 O O . ARG B 1 88 ? 5.277 -22.344 -14.625 1 85.12 88 ARG B O 1
ATOM 1674 N N . THR B 1 89 ? 6.629 -22.219 -16.547 1 80.12 89 THR B N 1
ATOM 1675 C CA . THR B 1 89 ? 5.555 -22.688 -17.422 1 80.12 89 THR B CA 1
ATOM 1676 C C . THR B 1 89 ? 5.48 -24.203 -17.422 1 80.12 89 THR B C 1
ATOM 1678 O O . THR B 1 89 ? 6.301 -24.875 -16.781 1 80.12 89 THR B O 1
ATOM 1681 N N . LYS B 1 90 ? 4.48 -24.672 -18.141 1 78.06 90 LYS B N 1
ATOM 1682 C CA . LYS B 1 90 ? 4.309 -26.125 -18.266 1 78.06 90 LYS B CA 1
ATOM 1683 C C . LYS B 1 90 ? 5.547 -26.766 -18.875 1 78.06 90 LYS B C 1
ATOM 1685 O O . LYS B 1 90 ? 5.926 -27.875 -18.5 1 78.06 90 LYS B O 1
ATOM 1690 N N . ASP B 1 91 ? 6.195 -26.109 -19.781 1 82.31 91 ASP B N 1
ATOM 1691 C CA . ASP B 1 91 ? 7.383 -26.609 -20.469 1 82.31 91 ASP B CA 1
ATOM 1692 C C . ASP B 1 91 ? 8.648 -26.312 -19.656 1 82.31 91 ASP B C 1
ATOM 1694 O O . ASP B 1 91 ? 9.758 -26.344 -20.203 1 82.31 91 ASP B O 1
ATOM 1698 N N . LYS B 1 92 ? 8.453 -25.859 -18.422 1 81.56 92 LYS B N 1
ATOM 1699 C CA . LYS B 1 92 ? 9.516 -25.656 -17.453 1 81.56 92 LYS B CA 1
ATOM 1700 C C . LYS B 1 92 ? 10.359 -24.438 -17.797 1 81.56 92 LYS B C 1
ATOM 1702 O O . LYS B 1 92 ? 11.547 -24.375 -17.469 1 81.56 92 LYS B O 1
ATOM 1707 N N . LYS B 1 93 ? 9.773 -23.594 -18.562 1 83.88 93 LYS B N 1
ATOM 1708 C CA . LYS B 1 93 ? 10.445 -22.312 -18.797 1 83.88 93 LYS B CA 1
ATOM 1709 C C . LYS B 1 93 ? 10.266 -21.375 -17.594 1 83.88 93 LYS B C 1
ATOM 1711 O O . LYS B 1 93 ? 9.156 -21.219 -17.094 1 83.88 93 LYS B O 1
ATOM 1716 N N . GLU B 1 94 ? 11.359 -20.844 -17.203 1 86.5 94 GLU B N 1
ATOM 1717 C CA . GLU B 1 94 ? 11.305 -19.922 -16.062 1 86.5 94 GLU B CA 1
ATOM 1718 C C . GLU B 1 94 ? 10.586 -18.625 -16.422 1 86.5 94 GLU B C 1
ATOM 1720 O O . GLU B 1 94 ? 10.805 -18.078 -17.5 1 86.5 94 GLU B O 1
ATOM 1725 N N . ILE B 1 95 ? 9.664 -18.219 -15.531 1 87.94 95 ILE B N 1
ATOM 1726 C CA . ILE B 1 95 ? 8.938 -16.969 -15.734 1 87.94 95 ILE B CA 1
ATOM 1727 C C . ILE B 1 95 ? 8.977 -16.141 -14.453 1 87.94 95 ILE B C 1
ATOM 1729 O O . ILE B 1 95 ? 9.242 -16.672 -13.375 1 87.94 95 ILE B O 1
ATOM 1733 N N . ALA B 1 96 ? 8.766 -14.773 -14.602 1 90.44 96 ALA B N 1
ATOM 1734 C CA . ALA B 1 96 ? 8.766 -13.852 -13.469 1 90.44 96 ALA B CA 1
ATOM 1735 C C . ALA B 1 96 ? 7.625 -12.844 -13.578 1 90.44 96 ALA B C 1
ATOM 1737 O O . ALA B 1 96 ? 7.406 -12.258 -14.648 1 90.44 96 ALA B O 1
ATOM 1738 N N . GLN B 1 97 ? 6.906 -12.773 -12.5 1 94.31 97 GLN B N 1
ATOM 1739 C CA . GLN B 1 97 ? 5.836 -11.797 -12.367 1 94.31 97 GLN B CA 1
ATOM 1740 C C . GLN B 1 97 ? 5.934 -11.062 -11.031 1 94.31 97 GLN B C 1
ATOM 1742 O O . GLN B 1 97 ? 6.117 -11.688 -9.984 1 94.31 97 GLN B O 1
ATOM 1747 N N . MET B 1 98 ? 5.844 -9.688 -11.078 1 96.62 98 MET B N 1
ATOM 1748 C CA . MET B 1 98 ? 5.914 -8.883 -9.859 1 96.62 98 MET B CA 1
ATOM 1749 C C . MET B 1 98 ? 4.758 -7.891 -9.797 1 96.62 98 MET B C 1
ATOM 1751 O O . MET B 1 98 ? 4.871 -6.766 -10.281 1 96.62 98 MET B O 1
ATOM 1755 N N . PRO B 1 99 ? 3.691 -8.32 -9.094 1 97.62 99 PRO B N 1
ATOM 1756 C CA . PRO B 1 99 ? 2.6 -7.355 -8.953 1 97.62 99 PRO B CA 1
ATOM 1757 C C . PRO B 1 99 ? 3.008 -6.117 -8.156 1 97.62 99 PRO B C 1
ATOM 1759 O O . PRO B 1 99 ? 4.016 -6.141 -7.445 1 97.62 99 PRO B O 1
ATOM 1762 N N . CYS B 1 100 ? 2.244 -5.082 -8.352 1 97.44 100 CYS B N 1
ATOM 1763 C CA . CYS B 1 100 ? 2.465 -3.85 -7.605 1 97.44 100 CYS B CA 1
ATOM 1764 C C . CYS B 1 100 ? 1.147 -3.133 -7.332 1 97.44 100 CYS B C 1
ATOM 1766 O O . CYS B 1 100 ? 0.109 -3.504 -7.879 1 97.44 100 CYS B O 1
ATOM 1768 N N . SER B 1 101 ? 1.211 -2.201 -6.387 1 97.75 101 SER B N 1
ATOM 1769 C CA . SER B 1 101 ? 0.003 -1.452 -6.055 1 97.75 101 SER B CA 1
ATOM 1770 C C . SER B 1 101 ? 0.317 0.019 -5.801 1 97.75 101 SER B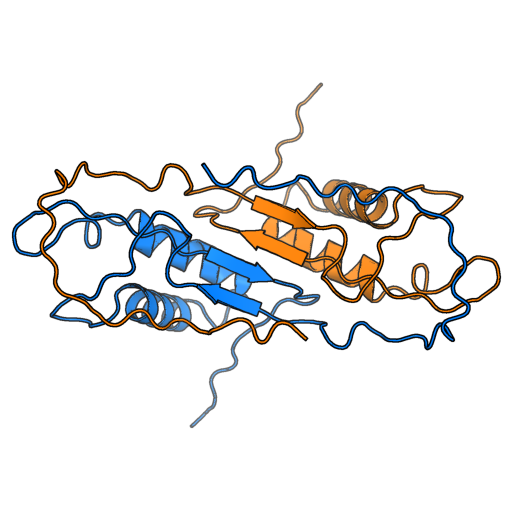 C 1
ATOM 1772 O O . SER B 1 101 ? 1.422 0.358 -5.371 1 97.75 101 SER B O 1
ATOM 1774 N N . TRP B 1 102 ? -0.627 0.849 -6.168 1 97 102 TRP B N 1
ATOM 1775 C CA . TRP B 1 102 ? -0.671 2.273 -5.855 1 97 102 TRP B CA 1
ATOM 1776 C C . TRP B 1 102 ? -1.822 2.588 -4.906 1 97 102 TRP B C 1
ATOM 1778 O O . TRP B 1 102 ? -2.928 2.064 -5.066 1 97 102 TRP B O 1
ATOM 1788 N N . SER B 1 103 ? -1.476 3.477 -3.889 1 97.62 103 SER B N 1
ATOM 1789 C CA . SER B 1 103 ? -2.496 3.662 -2.861 1 97.62 103 SER B CA 1
ATOM 1790 C C . SER B 1 103 ? -2.518 5.102 -2.357 1 97.62 103 SER B C 1
ATOM 1792 O O . SER B 1 103 ? -1.467 5.688 -2.092 1 97.62 103 SER B O 1
ATOM 1794 N N . THR B 1 104 ? -3.732 5.633 -2.193 1 97.44 104 THR B N 1
ATOM 1795 C CA . THR B 1 104 ? -4.004 6.852 -1.438 1 97.44 104 THR B CA 1
ATOM 1796 C C . THR B 1 104 ? -4.949 6.57 -0.275 1 97.44 104 THR B C 1
ATOM 1798 O O . THR B 1 104 ? -5.617 7.48 0.222 1 97.44 104 THR B O 1
ATOM 1801 N N . LEU B 1 105 ? -5.008 5.344 0.175 1 97.06 105 LEU B N 1
ATOM 1802 C CA . LEU B 1 105 ? -5.918 4.961 1.247 1 97.06 105 LEU B CA 1
ATOM 1803 C C . LEU B 1 105 ? -5.613 5.738 2.523 1 97.06 105 LEU B C 1
ATOM 1805 O O . LEU B 1 105 ? -4.453 5.828 2.938 1 97.06 105 LEU B O 1
ATOM 1809 N N . THR B 1 106 ? -6.68 6.234 3.166 1 97.56 106 THR B N 1
ATOM 1810 C CA . THR B 1 106 ? -6.543 6.957 4.426 1 97.56 106 THR B CA 1
ATOM 1811 C C . THR B 1 106 ? -7.172 6.172 5.57 1 97.56 106 THR B C 1
ATOM 1813 O O . THR B 1 106 ? -7.203 6.641 6.711 1 97.56 106 THR B O 1
ATOM 1816 N N . LYS B 1 107 ? -7.699 5.074 5.27 1 97.06 107 LYS B N 1
ATOM 1817 C CA . LYS B 1 107 ? -8.258 4.133 6.234 1 97.06 107 LYS B CA 1
ATOM 1818 C C . LYS B 1 107 ? -8.039 2.689 5.785 1 97.06 107 LYS B C 1
ATOM 1820 O O . LYS B 1 107 ? -7.848 2.428 4.594 1 97.06 107 LYS B O 1
ATOM 1825 N N . ARG B 1 108 ? -8.008 1.842 6.777 1 96.5 108 ARG B N 1
ATOM 1826 C CA . ARG B 1 108 ? -7.938 0.418 6.465 1 96.5 108 ARG B CA 1
ATOM 1827 C C . ARG B 1 108 ? -9.242 -0.073 5.852 1 96.5 108 ARG B C 1
ATOM 1829 O O . ARG B 1 108 ? -10.32 0.179 6.395 1 96.5 108 ARG B O 1
ATOM 1836 N N . PHE B 1 109 ? -9.102 -0.745 4.695 1 95.25 109 PHE B N 1
ATOM 1837 C CA . PHE B 1 109 ? -10.281 -1.25 4.008 1 95.25 109 PHE B CA 1
ATOM 1838 C C . PHE B 1 109 ? -10.461 -2.74 4.266 1 95.25 109 PHE B C 1
ATOM 1840 O O . PHE B 1 109 ? -9.594 -3.545 3.924 1 95.25 109 PHE B O 1
ATOM 1847 N N . TYR B 1 110 ? -11.633 -3.074 4.875 1 94.38 110 TYR B N 1
ATOM 1848 C CA . TYR B 1 110 ? -11.992 -4.465 5.129 1 94.38 110 TYR B CA 1
ATOM 1849 C C . TYR B 1 110 ? -13.18 -4.887 4.27 1 94.38 110 TYR B C 1
ATOM 1851 O O . TYR B 1 110 ? -14.125 -4.121 4.086 1 94.38 110 TYR B O 1
ATOM 1859 N N . PHE B 1 111 ? -13.023 -6.086 3.734 1 91.62 111 PHE B N 1
ATOM 1860 C CA . PHE B 1 111 ? -14.141 -6.621 2.967 1 91.62 111 PHE B CA 1
ATOM 1861 C C . PHE B 1 111 ? -15.203 -7.199 3.893 1 91.62 111 PHE B C 1
ATOM 1863 O O . PHE B 1 111 ? -14.883 -7.785 4.93 1 91.62 111 PHE B O 1
ATOM 1870 N N . ILE B 1 112 ? -16.469 -6.848 3.637 1 84.62 112 ILE B N 1
ATOM 1871 C CA . ILE B 1 112 ? -17.578 -7.418 4.375 1 84.62 112 ILE B CA 1
ATOM 1872 C C . ILE B 1 112 ? -18.312 -8.438 3.502 1 84.62 112 ILE B C 1
ATOM 1874 O O . ILE B 1 112 ? -18.516 -8.203 2.309 1 84.62 112 ILE B O 1
ATOM 1878 N N . ALA B 1 113 ? -18.391 -9.664 4 1 72.12 113 ALA B N 1
ATOM 1879 C CA . ALA B 1 113 ? -19.125 -10.688 3.264 1 72.12 113 ALA B CA 1
ATOM 1880 C C . ALA B 1 113 ? -20.578 -10.281 3.057 1 72.12 113 ALA B C 1
ATOM 1882 O O . ALA B 1 113 ? -21.219 -9.766 3.975 1 72.12 113 ALA B O 1
ATOM 1883 N N . ALA B 1 114 ? -20.859 -9.883 1.782 1 58.97 114 ALA B N 1
ATOM 1884 C CA . ALA B 1 114 ? -22.297 -9.672 1.534 1 58.97 114 ALA B CA 1
ATOM 1885 C C . ALA B 1 114 ? -23.094 -10.953 1.78 1 58.97 114 ALA B C 1
ATOM 1887 O O . ALA B 1 114 ? -22.594 -12.055 1.543 1 58.97 114 ALA B O 1
ATOM 1888 N N . THR B 1 115 ? -23.609 -11.156 2.889 1 48.56 115 THR B N 1
ATOM 1889 C CA . THR B 1 115 ? -24.609 -12.219 2.934 1 48.56 115 THR B CA 1
ATOM 1890 C C . THR B 1 115 ? -25.469 -12.211 1.664 1 48.56 115 THR B C 1
ATOM 1892 O O . THR B 1 115 ? -26.141 -11.219 1.365 1 48.56 115 THR B O 1
ATOM 1895 N N . LEU B 1 116 ? -24.984 -12.719 0.593 1 36.56 116 LEU B N 1
ATOM 1896 C CA . LEU B 1 116 ? -26 -13.031 -0.417 1 36.56 116 LEU B CA 1
ATOM 1897 C C . LEU B 1 116 ? -26.953 -14.109 0.082 1 36.56 116 LEU B C 1
ATOM 1899 O O . LEU B 1 116 ? -26.531 -15.047 0.761 1 36.56 116 LEU B O 1
#

InterPro domains:
  IPR002138 Peptidase C14, caspase non-catalytic subunit p10 [PS50207] (20-113)
  IPR002398 Peptidase C14 family [PTHR47901] (6-112)
  IPR011600 Peptidase C14, caspase domain [PF00656] (12-110)
  IPR029030 Caspase-like domain superfamily [SSF52129] (17-112)

Secondary structure (DSSP, 8-state):
-------------------------TT-S-EEEESS-TTS---EETTTEEHHHHHHHHHHHHHTTTS-HHHHHHHHHHHHHH-GGGSB-TT--B-----EEEE--SS---------/-------------------------TTTT-EEEESS-TTS---EETTTEEHHHHHHHHHHHHHTTTS-HHHHHHHHHHHHHH-GGGSB-TT--B-----EEEE--SS---------

pLDDT: mean 79.2, std 25.67, range [19.52, 98.62]

Organism: Magallana gigas (NCBI:txid29159)

Foldseek 3Di:
DPPPPPCPPPPPPPPPPPPPPVDPPPPAWDKDKDFADPPFDFDADPVQGGLLVSLLVVQCVVCQAPAFDVVSVVVSQCCCAPPPVNQAHPVRHGHGGGMDMDTNYPDTHGDDPPPD/DPPPPPCPPPPPPPPPVPPPPVCPPPQQWDKDKDFADPPFDFDADPVQGGLLVSLLVVLCVVCQAPAFDVVSVVVSQCCCAPPPVNQAHPVGHGHGGGMDMDGNRPDTHGDDPPPD

Nearest PDB structures (foldseek):
  4zvt-assembly1_D  TM=8.792E-01  e=4.326E-08  Homo sapiens
  4zvr-assembly1_D  TM=8.262E-01  e=2.789E-08  Homo sapiens
  3r6l-assembly2_D  TM=8.515E-01  e=2.693E-07  Homo sapiens
  2p2c-assembly1_B  TM=8.519E-01  e=3.882E-07  Homo sapiens
  1ibc-assembly1_B-2  TM=8.790E-01  e=2.246E-06  Homo sapiens

Solvent-accessible surface area (backbone atoms only — not comparable to full-atom values): 13588 Å² total; per-residue (Å²): 129,87,76,76,75,77,73,71,71,72,85,71,76,77,74,71,81,66,84,43,62,65,43,64,53,82,73,54,56,41,77,48,77,38,64,36,36,90,95,45,46,73,58,70,37,94,90,69,36,45,50,53,59,46,40,44,52,55,50,45,71,72,38,26,85,82,41,36,50,74,62,50,45,24,52,35,26,24,48,49,39,63,35,72,84,56,31,41,47,96,88,65,42,30,39,42,29,34,27,29,36,39,37,27,32,44,61,87,47,64,62,72,82,71,83,123,130,86,75,78,76,79,71,74,70,72,85,70,77,77,75,70,80,66,83,42,60,68,44,64,52,89,66,42,72,40,77,47,77,38,64,35,36,91,96,46,44,75,58,69,37,94,89,68,35,45,49,52,60,45,41,44,53,55,50,44,72,73,38,26,85,82,42,34,48,74,61,50,46,24,53,34,27,25,49,47,40,63,34,71,84,57,33,43,47,95,88,64,43,30,39,41,30,35,28,31,36,40,36,22,34,44,60,85,49,64,60,73,82,71,83,124